Protein 8SPA (pdb70)

B-factor: mean 152.58, std 12.08, range [119.28, 176.02]

InterPro domains:
  IPR000504 RNA recognition motif domain [PF16367] (440-529)
  IPR000504 RNA recognition motif domain [PS50102] (441-528)
  IPR000504 RNA recognition motif domain [PS50102] (549-627)
  IPR000504 RNA recognition motif domain [SM00360] (442-514)
  IPR000504 RNA recognition motif domain [SM00360] (550-623)
  IPR012677 Nucleotide-binding alpha-beta plait domain superfamily [G3DSA:3.30.70.330] (441-529)
  IPR012677 Nucleotide-binding alpha-beta plait domain superfamily [G3DSA:3.30.70.330] (533-626)
  IPR032296 Cytoplasmic polyadenylation element-binding protein, ZZ domain [PF16366] (622-684)
  IPR034819 Cytoplasmic polyadenylation element-binding protein [PTHR12566] (63-698)
  IPR035979 RNA-binding domain superfamily [SSF54928] (439-610)
  IPR038446 CEBP, ZZ domain superfamily [G3DSA:4.10.640.40] (627-691)

Secondary structure (DSSP, 8-state):
---B---B--SS-----S-B---S---B-SEEEEEE---SB------B-/---B---B--SS-----S-B---S---B-SEEEEEE---SB------B-/---B---B--SS-----S-B---S---B-SEEEEEE---SB------B-/---B---B--SS-----S-B---S---B-SEEEEEE---SB------B-/---B---B--SS-----S-B---S---B-SEEEEEE---SB------B-

Foldseek 3Di:
DDDDDDDDDDDDDDCPDDDDDDDDDDDDDDDDDDDDDDDDDDDDDDDDD/DDDDDDDDDDDDDDCPDDDDDDDDDDDDDDDDDDDDDDDDDDDDDDDDD/DDDDDDDDDDDDDDCPDDDDDDDDDDDDDDDDDDDDDDDDDDDDDDDDD/DDDDDDDDDDDDDDCPDDDDDDDDDDDDDDDDDDDDDDDDDDDDDDDDD/DDDDDDDDDDDDDDCPDDDDDDDDDDDDDDDDDDDDDDDDDDDDDDDDD

GO terms:
  GO:0043005 neuron projection (C, IDA)
  GO:0008135 translation factor activity, RNA binding (F, IDA)
  GO:0005634 nucleus (C, IDA)
  GO:0005737 cytoplasm (C, IDA)
  GO:0003723 RNA binding (F, IDA)
  GO:0003730 mRNA 3'-UTR binding (F, IDA)
  GO:0030014 CCR4-NOT complex (C, IDA)
  GO:0017148 negative regulation of translation (P, IDA)
  GO:1900153 positive regulation of nuclear-transcribed mRNA catabolic process, deadenylation-dependent decay (P, IDA)
  GO:0060213 positive regulation of nuclear-transcribed mRNA poly(A) tail shortening (P, IDA)
  GO:0061158 3'-UTR-mediated mRNA destabilization (P, IDA)
  GO:0071230 cellular response to amino acid stimulus (P, IDA)
  GO:0000122 negative regulation of transcription by RNA polymerase II (P, IDA)
  GO:0005515 protein binding (F, IPI)
  GO:0003723 RNA binding (F, HDA)

Sequence (245 aa):
LSPSFGSTWSTGTTNAVEDSFFQGITPVNGTMLFQNFPHHVNPVFGGTFLSPSFGSTWSTGTTNAVEDSFFQGITPVNGTMLFQNFPHHVNPVFGGTFLSPSFGSTWSTGTTNAVEDSFFQGITPVNGTMLFQNFPHHVNPVFGGTFLSPSFGSTWSTGTTNAVEDSFFQGITPVNGTMLFQNFPHHVNPVFGGTFLSPSFGSTWSTGTTNAVEDSFFQGITPVNGTMLFQNFPHHVNPVFGGTF

Organism: Homo sapiens (NCBI:txid9606)

Structure (mmCIF, N/CA/C/O backbone):
data_8SPA
#
_entry.id   8SPA
#
_cell.length_a   1.00
_cell.length_b   1.00
_cell.length_c   1.00
_cell.angle_alpha   90.00
_cell.angle_beta   90.00
_cell.angle_gamma   90.00
#
_symmetry.space_group_name_H-M   'P 1'
#
loop_
_atom_site.group_PDB
_atom_site.id
_atom_site.type_symbol
_atom_site.label_atom_id
_atom_site.label_alt_id
_atom_site.label_comp_id
_atom_site.label_asym_id
_atom_site.label_entity_id
_atom_site.label_seq_id
_atom_site.pdbx_PDB_ins_code
_atom_site.Cartn_x
_atom_site.Cartn_y
_atom_site.Cartn_z
_atom_site.occupancy
_atom_site.B_iso_or_equiv
_atom_site.auth_seq_id
_atom_site.auth_comp_id
_atom_site.auth_asym_id
_atom_site.auth_atom_id
_atom_site.pdbx_PDB_model_num
ATOM 1 N N . LEU A 1 1 ? -23.303 10.980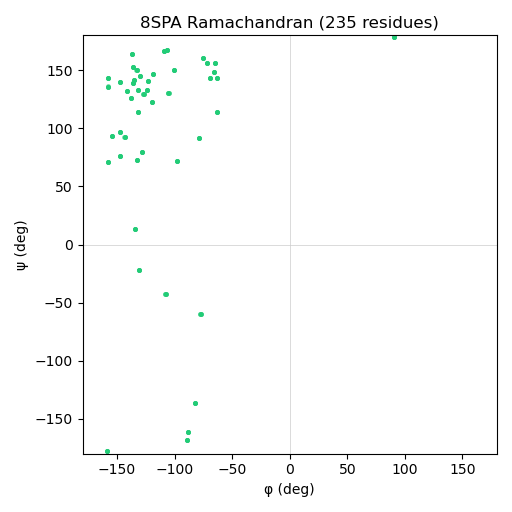 0.597 1.00 156.46 2 LEU A N 1
ATOM 2 C CA . LEU A 1 1 ? -22.218 10.036 0.352 1.00 156.46 2 LEU A CA 1
ATOM 3 C C . LEU A 1 1 ? -22.078 9.033 1.494 1.00 156.46 2 LEU A C 1
ATOM 4 O O . LEU A 1 1 ? -21.942 9.407 2.657 1.00 156.46 2 LEU A O 1
ATOM 9 N N . SER A 1 2 ? -22.132 7.749 1.152 1.00 156.28 3 SER A N 1
ATOM 10 C CA . SER A 1 2 ? -22.088 6.675 2.144 1.00 156.28 3 SER A CA 1
ATOM 11 C C . SER A 1 2 ? -21.393 5.467 1.543 1.00 156.28 3 SER A C 1
ATOM 12 O O . SER A 1 2 ? -22.034 4.483 1.156 1.00 156.28 3 SER A O 1
ATOM 15 N N . PRO A 1 3 ? -20.069 5.507 1.442 1.00 152.97 4 PRO A N 1
ATOM 16 C CA . PRO A 1 3 ? -19.337 4.352 0.919 1.00 152.97 4 PRO A CA 1
ATOM 17 C C . PRO A 1 3 ? -19.458 3.154 1.843 1.00 152.97 4 PRO A C 1
ATOM 18 O O . PRO A 1 3 ? -19.562 3.287 3.064 1.00 152.97 4 PRO A O 1
ATOM 22 N N . SER A 1 4 ? -19.442 1.970 1.242 1.00 152.00 5 SER A N 1
ATOM 23 C CA . SER A 1 4 ? -19.488 0.714 1.976 1.00 152.00 5 SER A CA 1
ATOM 24 C C . SER A 1 4 ? -18.228 -0.073 1.661 1.00 152.00 5 SER A C 1
ATOM 25 O O . SER A 1 4 ? -17.948 -0.357 0.492 1.00 152.00 5 SER A O 1
ATOM 28 N N . PHE A 1 5 ? -17.474 -0.425 2.693 1.00 152.48 6 PHE A N 1
ATOM 29 C CA . PHE A 1 5 ? -16.231 -1.162 2.534 1.00 152.48 6 PHE A CA 1
ATOM 30 C C . PHE A 1 5 ? -16.428 -2.600 2.993 1.00 152.48 6 PHE A C 1
ATOM 31 O O . PHE A 1 5 ? -17.420 -2.945 3.638 1.00 152.48 6 PHE A O 1
ATOM 39 N N . GLY A 1 6 ? -15.455 -3.446 2.659 1.00 154.49 7 GLY A N 1
ATOM 40 C CA . GLY A 1 6 ? -15.470 -4.837 3.044 1.00 154.49 7 GLY A CA 1
ATOM 41 C C . GLY A 1 6 ? -14.424 -5.132 4.103 1.00 154.49 7 GLY A C 1
ATOM 42 O O . GLY A 1 6 ? -13.524 -4.333 4.369 1.00 154.49 7 GLY A O 1
ATOM 43 N N . SER A 1 7 ? -14.564 -6.307 4.705 1.00 156.39 8 SER A N 1
ATOM 44 C CA . SER A 1 7 ? -13.641 -6.724 5.744 1.00 156.39 8 SER A CA 1
ATOM 45 C C . SER A 1 7 ? -12.282 -7.071 5.141 1.00 156.39 8 SER A C 1
ATOM 46 O O . SER A 1 7 ? -12.159 -7.405 3.962 1.00 156.39 8 SER A O 1
ATOM 49 N N . THR A 1 8 ? -11.250 -6.981 5.972 1.00 156.58 9 THR A N 1
ATOM 50 C CA . THR A 1 8 ? -9.896 -7.350 5.591 1.00 156.58 9 THR A CA 1
ATOM 51 C C . THR A 1 8 ? -9.551 -8.679 6.242 1.00 156.58 9 THR A C 1
ATOM 52 O O . THR A 1 8 ? -9.745 -8.858 7.447 1.00 156.58 9 THR A O 1
ATOM 56 N N . TRP A 1 9 ? -9.040 -9.607 5.445 1.00 153.83 10 TRP A N 1
ATOM 57 C CA . TRP A 1 9 ? -8.935 -10.994 5.862 1.00 153.83 10 TRP A CA 1
ATOM 58 C C . TRP A 1 9 ? -7.554 -11.538 5.542 1.00 153.83 10 TRP A C 1
ATOM 59 O O . TRP A 1 9 ? -6.914 -11.103 4.582 1.00 153.83 10 TRP A O 1
ATOM 70 N N . SER A 1 10 ? -7.099 -12.495 6.348 1.00 145.86 11 SER A N 1
ATOM 71 C CA . SER A 1 10 ? -5.820 -13.159 6.128 1.00 145.86 11 SER A CA 1
ATOM 72 C C . SER A 1 10 ? -5.836 -14.502 6.836 1.00 145.86 11 SER A C 1
ATOM 73 O O . SER A 1 10 ? -6.285 -14.593 7.981 1.00 145.86 11 SER A O 1
ATOM 76 N N . THR A 1 11 ? -5.349 -15.538 6.159 1.00 143.91 12 THR A N 1
ATOM 77 C CA . THR A 1 11 ? -5.248 -16.868 6.745 1.00 143.91 12 THR A CA 1
ATOM 78 C C . THR A 1 11 ? -3.809 -17.260 7.053 1.00 143.91 12 THR A C 1
ATOM 79 O O . THR A 1 11 ? -3.533 -17.827 8.112 1.00 143.91 12 THR A O 1
ATOM 83 N N . GLY A 1 12 ? -2.885 -16.970 6.146 1.00 137.76 13 GLY A N 1
ATOM 84 C CA . GLY A 1 12 ? -1.488 -17.268 6.361 1.00 137.76 13 GLY A CA 1
ATOM 85 C C . GLY A 1 12 ? -0.764 -16.130 7.052 1.00 137.76 13 GLY A C 1
ATOM 86 O O . GLY A 1 12 ? -1.359 -15.183 7.564 1.00 137.76 13 GLY A O 1
ATOM 87 N N . THR A 1 13 ? 0.561 -16.234 7.051 1.00 134.52 14 THR A N 1
ATOM 88 C CA . THR A 1 13 ? 1.392 -15.226 7.691 1.00 134.52 14 THR A CA 1
ATOM 89 C C . THR A 1 13 ? 1.253 -13.883 6.990 1.00 134.52 14 THR A C 1
ATOM 90 O O . THR A 1 13 ? 0.874 -13.809 5.820 1.00 134.52 14 THR A O 1
ATOM 94 N N . THR A 1 14 ? 1.541 -12.814 7.725 1.00 126.03 15 THR A N 1
ATOM 95 C CA . THR A 1 14 ? 1.443 -11.450 7.218 1.00 126.03 15 THR A CA 1
ATOM 96 C C . THR A 1 14 ? 2.527 -10.626 7.892 1.00 126.03 15 THR A C 1
ATOM 97 O O . THR A 1 14 ? 2.340 -10.152 9.015 1.00 126.03 15 THR A O 1
ATOM 101 N N . ASN A 1 15 ? 3.651 -10.453 7.218 1.00 129.71 16 ASN A N 1
ATOM 102 C CA . ASN A 1 15 ? 4.828 -9.830 7.811 1.00 129.71 16 ASN A CA 1
ATOM 103 C C . ASN A 1 15 ? 4.869 -8.363 7.403 1.00 129.71 16 ASN A C 1
ATOM 104 O O . ASN A 1 15 ? 5.721 -7.957 6.612 1.00 129.71 16 ASN A O 1
ATOM 109 N N . ALA A 1 16 ? 3.968 -7.563 7.958 1.00 130.02 17 ALA A N 1
ATOM 110 C CA . ALA A 1 16 ? 3.909 -6.135 7.658 1.00 130.02 17 ALA A CA 1
ATOM 111 C C . ALA A 1 16 ? 5.009 -5.459 8.463 1.00 130.02 17 ALA A C 1
ATOM 112 O O . ALA A 1 16 ? 4.798 -5.059 9.609 1.00 130.02 17 ALA A O 1
ATOM 114 N N . VAL A 1 17 ? 6.185 -5.321 7.855 1.00 134.62 18 VAL A N 1
ATOM 115 C CA . VAL A 1 17 ? 7.374 -4.958 8.618 1.00 134.62 18 VAL A CA 1
ATOM 116 C C . VAL A 1 17 ? 7.382 -3.472 8.945 1.00 134.62 18 VAL A C 1
ATOM 117 O O . VAL A 1 17 ? 7.408 -3.080 10.116 1.00 134.62 18 VAL A O 1
ATOM 121 N N . GLU A 1 18 ? 7.373 -2.619 7.922 1.00 136.91 19 GLU A N 1
ATOM 122 C CA . GLU A 1 18 ? 7.716 -1.215 8.139 1.00 136.91 19 GLU A CA 1
ATOM 123 C C . GLU A 1 18 ? 6.844 -0.345 7.241 1.00 136.91 19 GLU A C 1
ATOM 124 O O . GLU A 1 18 ? 7.227 -0.048 6.109 1.00 136.91 19 GLU A O 1
ATOM 130 N N . ASP A 1 19 ? 5.709 0.105 7.763 1.00 137.57 20 ASP A N 1
ATOM 131 C CA . ASP A 1 19 ? 4.715 0.749 6.917 1.00 137.57 20 ASP A CA 1
ATOM 132 C C . ASP A 1 19 ? 3.801 1.623 7.767 1.00 137.57 20 ASP A C 1
ATOM 133 O O . ASP A 1 19 ? 3.986 1.757 8.978 1.00 137.57 20 ASP A O 1
ATOM 138 N N . SER A 1 20 ? 2.816 2.233 7.112 1.00 134.82 21 SER A N 1
ATOM 139 C CA . SER A 1 20 ? 1.899 3.170 7.749 1.00 134.82 21 SER A CA 1
ATOM 140 C C . SER A 1 20 ? 0.499 2.969 7.195 1.00 134.82 21 SER A C 1
ATOM 141 O O . SER A 1 20 ? 0.318 2.898 5.977 1.00 134.82 21 SER A O 1
ATOM 144 N N . PHE A 1 21 ? -0.489 2.888 8.083 1.00 133.23 22 PHE A N 1
ATOM 145 C CA . PHE A 1 21 ? -1.871 2.623 7.706 1.00 133.23 22 PHE A CA 1
ATOM 146 C C . PHE A 1 21 ? -2.749 3.791 8.127 1.00 133.23 22 PHE A C 1
ATOM 147 O O . PHE A 1 21 ? -2.487 4.432 9.148 1.00 133.23 22 PHE A O 1
ATOM 155 N N . PHE A 1 22 ? -3.785 4.063 7.339 1.00 136.50 23 PHE A N 1
ATOM 156 C CA . PHE A 1 22 ? -4.797 5.058 7.667 1.00 136.50 23 PHE A CA 1
ATOM 157 C C . PHE A 1 22 ? -6.159 4.474 7.342 1.00 136.50 23 PHE A C 1
ATOM 158 O O . PHE A 1 22 ? -6.272 3.611 6.469 1.00 136.50 23 PHE A O 1
ATOM 166 N N . GLN A 1 23 ? -7.188 4.933 8.045 1.00 145.57 24 GLN A N 1
ATOM 167 C CA . GLN A 1 23 ? -8.545 4.482 7.786 1.00 145.57 24 GLN A CA 1
ATOM 168 C C . GLN A 1 23 ? -9.524 5.522 8.303 1.00 145.57 24 GLN A C 1
ATOM 169 O O . GLN A 1 23 ? -9.287 6.142 9.341 1.00 145.57 24 GLN A O 1
ATOM 175 N N . GLY A 1 24 ? -10.618 5.712 7.579 1.00 149.76 25 GLY A N 1
ATOM 176 C CA . GLY A 1 24 ? -11.634 6.669 7.971 1.00 149.76 25 GLY A CA 1
ATOM 177 C C . GLY A 1 24 ? -11.386 8.041 7.381 1.00 149.76 25 GLY A C 1
ATOM 178 O O . GLY A 1 24 ? -10.405 8.293 6.675 1.00 149.76 25 GLY A O 1
ATOM 179 N N . ILE A 1 25 ? -12.308 8.947 7.696 1.00 154.20 26 ILE A N 1
ATOM 180 C CA . ILE A 1 25 ? -12.260 10.303 7.160 1.00 154.20 26 ILE A CA 1
ATOM 181 C C . ILE A 1 25 ? -10.994 10.987 7.653 1.00 154.20 26 ILE A C 1
ATOM 182 O O . ILE A 1 25 ? -10.832 11.235 8.852 1.00 154.20 26 ILE A O 1
ATOM 187 N N . THR A 1 26 ? -10.090 11.297 6.729 1.00 157.50 27 THR A N 1
ATOM 188 C CA . THR A 1 26 ? -8.793 11.888 7.053 1.00 157.50 27 THR A CA 1
ATOM 189 C C . THR A 1 26 ? -8.521 13.074 6.137 1.00 157.50 27 THR A C 1
ATOM 190 O O . THR A 1 26 ? -7.685 12.989 5.229 1.00 157.50 27 THR A O 1
ATOM 194 N N . PRO A 1 27 ? -9.217 14.192 6.334 1.00 164.30 28 PRO A N 1
ATOM 195 C CA . PRO A 1 27 ? -8.900 15.389 5.545 1.00 164.30 28 PRO A CA 1
ATOM 196 C C . PRO A 1 27 ? -7.489 15.863 5.846 1.00 164.30 28 PRO A C 1
ATOM 197 O O . PRO A 1 27 ? -7.022 15.800 6.984 1.00 164.30 28 PRO A O 1
ATOM 201 N N . VAL A 1 28 ? -6.810 16.344 4.812 1.00 169.91 29 VAL A N 1
ATOM 202 C CA . VAL A 1 28 ? -5.446 16.839 4.934 1.00 169.91 29 VAL A CA 1
ATOM 203 C C . VAL A 1 28 ? -5.341 18.196 4.258 1.00 169.91 29 VAL A C 1
ATOM 204 O O . VAL A 1 28 ? -5.840 18.386 3.144 1.00 169.91 29 VAL A O 1
ATOM 208 N N . ASN A 1 29 ? -4.720 19.145 4.951 1.00 173.74 30 ASN A N 1
ATOM 209 C CA . ASN A 1 29 ? -4.489 20.479 4.420 1.00 173.74 30 ASN A CA 1
ATOM 210 C C . ASN A 1 29 ? -3.057 20.954 4.577 1.00 173.74 30 ASN A C 1
ATOM 211 O O . ASN A 1 29 ? -2.644 21.850 3.833 1.00 173.74 30 ASN A O 1
ATOM 216 N N . GLY A 1 30 ? -2.291 20.394 5.503 1.00 171.22 31 GLY A N 1
ATOM 217 C CA . GLY A 1 30 ? -0.893 20.723 5.662 1.00 171.22 31 GLY A CA 1
ATOM 218 C C . GLY A 1 30 ? -0.028 19.966 4.681 1.00 171.22 31 GLY A C 1
ATOM 219 O O . GLY A 1 30 ? -0.345 19.837 3.497 1.00 171.22 31 GLY A O 1
ATOM 220 N N . THR A 1 31 ? 1.087 19.454 5.188 1.00 169.51 32 THR A N 1
ATOM 221 C CA . THR A 1 31 ? 2.035 18.708 4.377 1.00 169.51 32 THR A CA 1
ATOM 222 C C . THR A 1 31 ? 2.256 17.320 4.961 1.00 169.51 32 THR A C 1
ATOM 223 O O . THR A 1 31 ? 2.323 17.150 6.181 1.00 169.51 32 THR A O 1
ATOM 227 N N . MET A 1 32 ? 2.363 16.331 4.081 1.00 166.64 33 MET A N 1
ATOM 228 C CA . MET A 1 32 ? 2.735 14.974 4.449 1.00 166.64 33 MET A CA 1
ATOM 229 C C . MET A 1 32 ? 3.905 14.549 3.578 1.00 166.64 33 MET A C 1
ATOM 230 O O . MET A 1 32 ? 3.849 14.685 2.352 1.00 166.64 33 MET A O 1
ATOM 235 N N . LEU A 1 33 ? 4.957 14.035 4.204 1.00 160.59 34 LEU A N 1
ATOM 236 C CA . LEU A 1 33 ? 6.173 13.664 3.498 1.00 160.59 34 LEU A CA 1
ATOM 237 C C . LEU A 1 33 ? 6.489 12.204 3.780 1.00 160.59 34 LEU A C 1
ATOM 238 O O . LEU A 1 33 ? 6.456 11.769 4.935 1.00 160.59 34 LEU A O 1
ATOM 243 N N . PHE A 1 34 ? 6.797 11.455 2.725 1.00 159.25 35 PHE A N 1
ATOM 244 C CA . PHE A 1 34 ? 7.182 10.052 2.827 1.00 159.25 35 PHE A CA 1
ATOM 245 C C . PHE A 1 34 ? 8.438 9.868 1.994 1.00 159.25 35 PHE A C 1
ATOM 246 O O . PHE A 1 34 ? 8.393 10.004 0.769 1.00 159.25 35 PHE A O 1
ATOM 254 N N . GLN A 1 35 ? 9.555 9.559 2.642 1.00 151.74 36 GLN A N 1
ATOM 255 C CA . GLN A 1 35 ? 10.806 9.338 1.931 1.00 151.74 36 GLN A CA 1
ATOM 256 C C . GLN A 1 35 ? 11.495 8.110 2.500 1.00 151.74 36 GLN A C 1
ATOM 257 O O . GLN A 1 35 ? 11.495 7.900 3.715 1.00 151.74 36 GLN A O 1
ATOM 263 N N . ASN A 1 36 ? 12.063 7.294 1.617 1.00 149.34 37 ASN A N 1
ATOM 264 C CA . ASN A 1 36 ? 12.599 5.991 1.973 1.00 149.34 37 ASN A CA 1
ATOM 265 C C . ASN A 1 36 ? 13.920 5.785 1.254 1.00 149.34 37 ASN A C 1
ATOM 266 O O . ASN A 1 36 ? 13.982 5.905 0.027 1.00 149.34 37 ASN A O 1
ATOM 271 N N . PHE A 1 37 ? 14.972 5.473 2.005 1.00 148.90 38 PHE A N 1
ATOM 272 C CA . PHE A 1 37 ? 16.307 5.291 1.437 1.00 148.90 38 PHE A CA 1
ATOM 273 C C . PHE A 1 37 ? 17.198 4.433 2.331 1.00 148.90 38 PHE A C 1
ATOM 274 O O . PHE A 1 37 ? 18.158 4.921 2.934 1.00 148.90 38 PHE A O 1
ATOM 282 N N . PRO A 1 38 ? 16.921 3.134 2.417 1.00 150.91 39 PRO A N 1
ATOM 283 C CA . PRO A 1 38 ? 17.922 2.211 2.964 1.00 150.91 39 PRO A CA 1
ATOM 284 C C . PRO A 1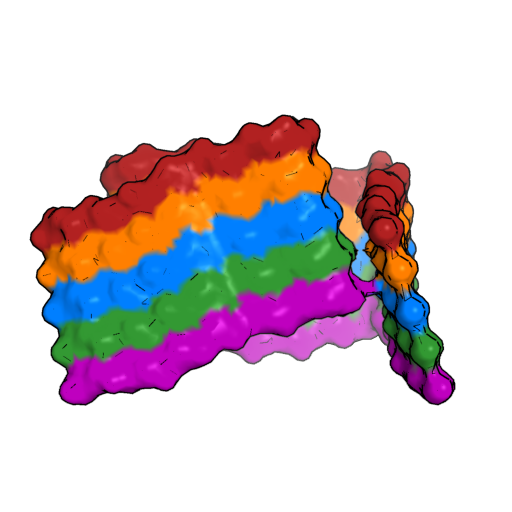 38 ? 19.085 2.099 1.993 1.00 150.91 39 PRO A C 1
ATOM 285 O O . PRO A 1 38 ? 18.892 2.110 0.778 1.00 150.91 39 PRO A O 1
ATOM 289 N N . HIS A 1 39 ? 20.303 1.993 2.520 1.00 161.48 40 HIS A N 1
ATOM 290 C CA . HIS A 1 39 ? 21.458 2.034 1.637 1.00 161.48 40 HIS A CA 1
ATOM 291 C C . HIS A 1 39 ? 22.525 0.979 1.893 1.00 161.48 40 HIS A C 1
ATOM 292 O O . HIS A 1 39 ? 23.637 1.129 1.380 1.00 161.48 40 HIS A O 1
ATOM 299 N N . HIS A 1 40 ? 22.250 -0.055 2.685 1.00 161.61 41 HIS A N 1
ATOM 300 C CA . HIS A 1 40 ? 23.066 -1.272 2.623 1.00 161.61 41 HIS A CA 1
ATOM 301 C C . HIS A 1 40 ? 22.174 -2.422 3.097 1.00 161.61 41 HIS A C 1
ATOM 302 O O . HIS A 1 40 ? 22.099 -2.699 4.293 1.00 161.61 41 HIS A O 1
ATOM 309 N N . VAL A 1 41 ? 21.528 -3.091 2.147 1.00 159.75 42 VAL A N 1
ATOM 310 C CA . VAL A 1 41 ? 20.528 -4.107 2.453 1.00 159.75 42 VAL A CA 1
ATOM 311 C C . VAL A 1 41 ? 20.581 -5.174 1.369 1.00 159.75 42 VAL A C 1
ATOM 312 O O . VAL A 1 41 ? 20.722 -4.859 0.183 1.00 159.75 42 VAL A O 1
ATOM 316 N N . ASN A 1 42 ? 20.459 -6.438 1.772 1.00 159.59 43 ASN A N 1
ATOM 317 C CA . ASN A 1 42 ? 20.457 -7.573 0.849 1.00 159.59 43 ASN A CA 1
ATOM 318 C C . ASN A 1 42 ? 19.242 -8.450 1.129 1.00 159.59 43 ASN A C 1
ATOM 319 O O . ASN A 1 42 ? 19.346 -9.486 1.796 1.00 159.59 43 ASN A O 1
ATOM 324 N N . PRO A 1 43 ? 18.071 -8.061 0.634 1.00 154.78 44 PRO A N 1
ATOM 325 C CA . PRO A 1 43 ? 16.858 -8.830 0.923 1.00 154.78 44 PRO A CA 1
ATOM 326 C C . PRO A 1 43 ? 16.803 -10.116 0.119 1.00 154.78 44 PRO A C 1
ATOM 327 O O . PRO A 1 43 ? 17.476 -10.266 -0.903 1.00 154.78 44 PRO A O 1
ATOM 331 N N . VAL A 1 44 ? 15.979 -11.051 0.590 1.00 150.45 45 VAL A N 1
ATOM 332 C CA . VAL A 1 44 ? 15.589 -12.218 -0.192 1.00 150.45 45 VAL A CA 1
ATOM 333 C C . VAL A 1 44 ? 14.087 -12.419 -0.043 1.00 150.45 45 VAL A C 1
ATOM 334 O O . VAL A 1 44 ? 13.523 -12.189 1.032 1.00 150.45 45 VAL A O 1
ATOM 338 N N . PHE A 1 45 ? 13.434 -12.815 -1.132 1.00 146.50 46 PHE A N 1
ATOM 339 C CA . PHE A 1 45 ? 11.998 -13.053 -1.153 1.00 146.50 46 PHE A CA 1
ATOM 340 C C . PHE A 1 45 ? 11.733 -14.414 -1.776 1.00 146.50 46 PHE A C 1
ATOM 341 O O . PHE A 1 45 ? 12.441 -14.824 -2.701 1.00 146.50 46 PHE A O 1
ATOM 349 N N . GLY A 1 46 ? 10.709 -15.103 -1.284 1.00 150.82 47 GLY A N 1
ATOM 350 C CA . GLY A 1 46 ? 10.445 -16.463 -1.707 1.00 150.82 47 GLY A CA 1
ATOM 351 C C . GLY A 1 46 ? 9.329 -16.579 -2.731 1.00 150.82 47 GLY A C 1
ATOM 352 O O . GLY A 1 46 ? 8.400 -15.781 -2.760 1.00 150.82 47 GLY A O 1
ATOM 353 N N . GLY A 1 47 ? 9.441 -17.597 -3.574 1.00 156.13 48 GLY A N 1
ATOM 354 C CA . GLY A 1 47 ? 8.428 -17.926 -4.558 1.00 156.13 48 GLY A CA 1
ATOM 355 C C . GLY A 1 47 ? 7.378 -18.864 -4.006 1.00 156.13 48 GLY A C 1
ATOM 356 O O . GLY A 1 47 ? 7.214 -19.005 -2.791 1.00 156.13 48 GLY A O 1
ATOM 357 N N . THR A 1 48 ? 6.644 -19.510 -4.909 1.00 161.31 49 THR A N 1
ATOM 358 C CA . THR A 1 48 ? 5.592 -20.438 -4.512 1.00 161.31 49 THR A CA 1
ATOM 359 C C . THR A 1 48 ? 5.667 -21.681 -5.384 1.00 161.31 49 THR A C 1
ATOM 360 O O . THR A 1 48 ? 6.301 -21.687 -6.441 1.00 161.31 49 THR A O 1
ATOM 364 N N . PHE A 1 49 ? 5.003 -22.739 -4.925 1.00 162.11 50 PHE A N 1
ATOM 365 C CA . PHE A 1 49 ? 4.849 -23.957 -5.712 1.00 162.11 50 PHE A CA 1
ATOM 366 C C . PHE A 1 49 ? 3.391 -24.185 -6.089 1.00 162.11 50 PHE A C 1
ATOM 367 O O . PHE A 1 49 ? 2.838 -25.256 -5.843 1.00 162.11 50 PHE A O 1
ATOM 375 N N . LEU B 1 1 ? -22.612 12.128 5.402 1.00 157.15 2 LEU B N 1
ATOM 376 C CA . LEU B 1 1 ? -21.577 11.127 5.165 1.00 157.15 2 LEU B CA 1
ATOM 377 C C . LEU B 1 1 ? -21.492 10.125 6.313 1.00 157.15 2 LEU B C 1
ATOM 378 O O . LEU B 1 1 ? -21.339 10.498 7.474 1.00 157.15 2 LEU B O 1
ATOM 383 N N . SER B 1 2 ? -21.612 8.844 5.978 1.00 154.36 3 SER B N 1
ATOM 384 C CA . SER B 1 2 ? -21.626 7.774 6.976 1.00 154.36 3 SER B CA 1
ATOM 385 C C . SER B 1 2 ? -20.993 6.529 6.383 1.00 154.36 3 SER B C 1
ATOM 386 O O . SER B 1 2 ? -21.684 5.577 6.000 1.00 154.36 3 SER B O 1
ATOM 389 N N . PRO B 1 3 ? -19.668 6.500 6.285 1.00 151.40 4 PRO B N 1
ATOM 390 C CA . PRO B 1 3 ? -18.997 5.305 5.770 1.00 151.40 4 PRO B CA 1
ATOM 391 C C . PRO B 1 3 ? -19.182 4.121 6.700 1.00 151.40 4 PRO B C 1
ATOM 392 O O . PRO B 1 3 ? -19.281 4.266 7.920 1.00 151.40 4 PRO B O 1
ATOM 396 N N . SER B 1 4 ? -19.226 2.934 6.106 1.00 153.56 5 SER B N 1
ATOM 397 C CA . SER B 1 4 ? -19.339 1.686 6.847 1.00 153.56 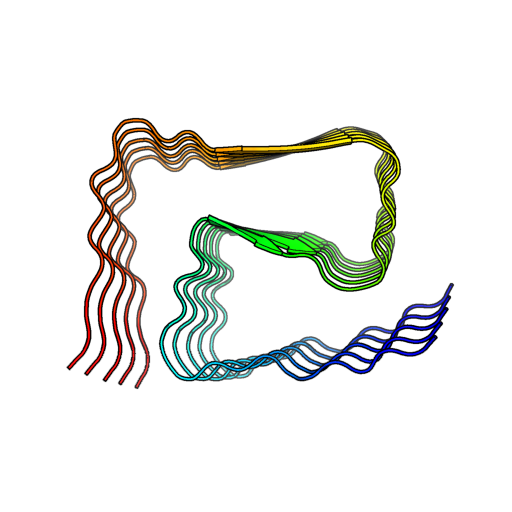5 SER B CA 1
ATOM 398 C C . SER B 1 4 ? -18.121 0.832 6.539 1.00 153.56 5 SER B C 1
ATOM 399 O O . SER B 1 4 ? -17.854 0.528 5.373 1.00 153.56 5 SER B O 1
ATOM 402 N N . PHE B 1 5 ? -17.388 0.448 7.575 1.00 154.10 6 PHE B N 1
ATOM 403 C CA . PHE B 1 5 ? -16.185 -0.354 7.423 1.00 154.10 6 PHE B CA 1
ATOM 404 C C . PHE B 1 5 ? -16.456 -1.777 7.890 1.00 154.10 6 PHE B C 1
ATOM 405 O O . PHE B 1 5 ? -17.467 -2.066 8.534 1.00 154.10 6 PHE B O 1
ATOM 413 N N . GLY B 1 6 ? -15.528 -2.675 7.562 1.00 155.47 7 GLY B N 1
ATOM 414 C CA . GLY B 1 6 ? -15.617 -4.060 7.955 1.00 155.47 7 GLY B CA 1
ATOM 415 C C . GLY B 1 6 ? -14.589 -4.403 9.018 1.00 155.47 7 GLY B C 1
ATOM 416 O O . GLY B 1 6 ? -13.650 -3.650 9.281 1.00 155.47 7 GLY B O 1
ATOM 417 N N . SER B 1 7 ? -14.791 -5.565 9.627 1.00 155.57 8 SER B N 1
ATOM 418 C CA . SER B 1 7 ? -13.893 -6.024 10.669 1.00 155.57 8 SER B CA 1
ATOM 419 C C . SER B 1 7 ? -12.553 -6.445 10.072 1.00 155.57 8 SER B C 1
ATOM 420 O O . SER B 1 7 ? -12.445 -6.792 8.895 1.00 155.57 8 SER B O 1
ATOM 423 N N . THR B 1 8 ? -11.519 -6.403 10.904 1.00 154.38 9 THR B N 1
ATOM 424 C CA . THR B 1 8 ? -10.185 -6.845 10.528 1.00 154.38 9 THR B CA 1
ATOM 425 C C . THR B 1 8 ? -9.911 -8.186 11.187 1.00 154.38 9 THR B C 1
ATOM 426 O O . THR B 1 8 ? -10.116 -8.348 12.393 1.00 154.38 9 THR B O 1
ATOM 430 N N . TRP B 1 9 ? -9.448 -9.144 10.396 1.00 149.73 10 TRP B N 1
ATOM 431 C CA . TRP B 1 9 ? -9.416 -10.532 10.821 1.00 149.73 10 TRP B CA 1
ATOM 432 C C . TRP B 1 9 ? -8.064 -11.150 10.507 1.00 149.73 10 TRP B C 1
ATOM 433 O O . TRP B 1 9 ? -7.401 -10.754 9.546 1.00 149.73 10 TRP B O 1
ATOM 444 N N . SER B 1 10 ? -7.661 -12.123 11.320 1.00 140.66 11 SER B N 1
ATOM 445 C CA . SER B 1 10 ? -6.418 -12.855 11.106 1.00 140.66 11 SER B CA 1
ATOM 446 C C . SER B 1 10 ? -6.505 -14.191 11.822 1.00 140.66 11 SER B C 1
ATOM 447 O O . SER B 1 10 ? -6.960 -14.252 12.966 1.00 140.66 11 SER B O 1
ATOM 450 N N . THR B 1 11 ? -6.072 -15.255 11.152 1.00 137.44 12 THR B N 1
ATOM 451 C CA . THR B 1 11 ? -6.041 -16.584 11.746 1.00 137.44 12 THR B CA 1
ATOM 452 C C . THR B 1 11 ? -4.625 -17.049 12.058 1.00 137.44 12 THR B C 1
ATOM 453 O O . THR B 1 11 ? -4.381 -17.624 13.121 1.00 137.44 12 THR B O 1
ATOM 457 N N . GLY B 1 12 ? -3.684 -16.813 11.152 1.00 129.80 13 GLY B N 1
ATOM 458 C CA . GLY B 1 12 ? -2.305 -17.182 11.371 1.00 129.80 13 GLY B CA 1
ATOM 459 C C . GLY B 1 12 ? -1.524 -16.079 12.057 1.00 129.80 13 GLY B C 1
ATOM 460 O O . GLY B 1 12 ? -2.071 -15.099 12.563 1.00 129.80 13 GLY B O 1
ATOM 461 N N . THR B 1 13 ? -0.207 -16.252 12.060 1.00 126.65 14 THR B N 1
ATOM 462 C CA . THR B 1 13 ? 0.674 -15.285 12.696 1.00 126.65 14 THR B CA 1
ATOM 463 C C . THR B 1 13 ? 0.606 -13.940 11.987 1.00 126.65 14 THR B C 1
ATOM 464 O O . THR B 1 13 ? 0.234 -13.853 10.816 1.00 126.65 14 THR B O 1
ATOM 468 N N . THR B 1 14 ? 0.948 -12.883 12.717 1.00 119.28 15 THR B N 1
ATOM 469 C CA . THR B 1 14 ? 0.922 -11.519 12.202 1.00 119.28 15 THR B CA 1
ATOM 470 C C . THR B 1 14 ? 2.047 -10.748 12.873 1.00 119.28 15 THR B C 1
ATOM 471 O O . THR B 1 14 ? 1.882 -10.259 13.993 1.00 119.28 15 THR B O 1
ATOM 475 N N . ASN B 1 15 ? 3.179 -10.638 12.201 1.00 121.56 16 ASN B N 1
ATOM 476 C CA . ASN B 1 15 ? 4.386 -10.074 12.792 1.00 121.56 16 ASN B CA 1
ATOM 477 C C . ASN B 1 15 ? 4.504 -8.614 12.377 1.00 121.56 16 ASN B C 1
ATOM 478 O O . ASN B 1 15 ? 5.377 -8.257 11.585 1.00 121.56 16 ASN B O 1
ATOM 483 N N . ALA B 1 16 ? 3.645 -7.765 12.925 1.00 123.16 17 ALA B N 1
ATOM 484 C CA . ALA B 1 16 ? 3.661 -6.337 12.617 1.00 123.16 17 ALA B CA 1
ATOM 485 C C . ALA B 1 16 ? 4.793 -5.714 13.421 1.00 123.16 17 ALA B C 1
ATOM 486 O O . ALA B 1 16 ? 4.601 -5.297 14.564 1.00 123.16 17 ALA B O 1
ATOM 488 N N . VAL B 1 17 ? 5.975 -5.641 12.814 1.00 129.90 18 VAL B N 1
ATOM 489 C CA . VAL B 1 17 ? 7.180 -5.336 13.578 1.00 129.90 18 VAL B CA 1
ATOM 490 C C . VAL B 1 17 ? 7.265 -3.850 13.896 1.00 129.90 18 VAL B C 1
ATOM 491 O O . VAL B 1 17 ? 7.309 -3.454 15.065 1.00 129.90 18 VAL B O 1
ATOM 495 N N . GLU B 1 18 ? 7.302 -3.005 12.869 1.00 136.68 19 GLU B N 1
ATOM 496 C CA . GLU B 1 18 ? 7.718 -1.619 13.078 1.00 136.68 19 GLU B CA 1
ATOM 497 C C . GLU B 1 18 ? 6.893 -0.710 12.174 1.00 136.68 19 GLU B C 1
ATOM 498 O O . GLU B 1 18 ? 7.293 -0.440 11.041 1.00 136.68 19 GLU B O 1
ATOM 504 N N . ASP B 1 19 ? 5.782 -0.199 12.691 1.00 136.87 20 ASP B N 1
ATOM 505 C CA . ASP B 1 19 ? 4.824 0.491 11.839 1.00 136.87 20 ASP B CA 1
ATOM 506 C C . ASP B 1 19 ? 3.956 1.416 12.682 1.00 136.87 20 ASP B C 1
ATOM 507 O O . ASP B 1 19 ? 4.145 1.548 13.892 1.00 136.87 20 ASP B O 1
ATOM 512 N N . SER B 1 20 ? 3.004 2.074 12.022 1.00 133.44 21 SER B N 1
ATOM 513 C CA . SER B 1 20 ? 2.137 3.060 12.651 1.00 133.44 21 SER B CA 1
ATOM 514 C C . SER B 1 20 ? 0.729 2.929 12.096 1.00 133.44 21 SER B C 1
ATOM 515 O O . SER B 1 20 ? 0.546 2.861 10.877 1.00 133.44 21 SER B O 1
ATOM 518 N N . PHE B 1 21 ? -0.263 2.905 12.982 1.00 131.68 22 PHE B N 1
ATOM 519 C CA . PHE B 1 21 ? -1.657 2.710 12.604 1.00 131.68 22 PHE B CA 1
ATOM 520 C C . PHE B 1 21 ? -2.473 3.924 13.016 1.00 131.68 22 PHE B C 1
ATOM 521 O O . PHE B 1 21 ? -2.181 4.557 14.034 1.00 131.68 22 PHE B O 1
ATOM 529 N N . PHE B 1 22 ? -3.492 4.245 12.225 1.00 136.56 23 PHE B N 1
ATOM 530 C CA . PHE B 1 22 ? -4.452 5.293 12.545 1.00 136.56 23 PHE B CA 1
ATOM 531 C C . PHE B 1 22 ? -5.842 4.779 12.220 1.00 136.56 23 PHE B C 1
ATOM 532 O O . PHE B 1 22 ? -5.998 3.917 11.352 1.00 136.56 23 PHE B O 1
ATOM 540 N N . GLN B 1 23 ? -6.847 5.295 12.918 1.00 142.64 24 GLN B N 1
ATOM 541 C CA . GLN B 1 23 ? -8.225 4.914 12.660 1.00 142.64 24 GLN B CA 1
ATOM 542 C C . GLN B 1 23 ? -9.150 6.006 13.168 1.00 142.64 24 GLN B C 1
ATOM 543 O O . GLN B 1 23 ? -8.882 6.618 14.203 1.00 142.64 24 GLN B O 1
ATOM 549 N N . GLY B 1 24 ? -10.231 6.248 12.441 1.00 146.87 25 GLY B N 1
ATOM 550 C CA . GLY B 1 24 ? -11.196 7.258 12.826 1.00 146.87 25 GLY B CA 1
ATOM 551 C C . GLY B 1 24 ? -10.877 8.613 12.228 1.00 146.87 25 GLY B C 1
ATOM 552 O O . GLY B 1 24 ? -9.883 8.809 11.523 1.00 146.87 25 GLY B O 1
ATOM 553 N N . ILE B 1 25 ? -11.751 9.567 12.536 1.00 150.21 26 ILE B N 1
ATOM 554 C CA . ILE B 1 25 ? -11.632 10.915 11.993 1.00 150.21 26 ILE B CA 1
ATOM 555 C C . ILE B 1 25 ? -10.332 11.536 12.484 1.00 150.21 26 ILE B C 1
ATOM 556 O O . ILE B 1 25 ? -10.160 11.782 13.683 1.00 150.21 26 ILE B O 1
ATOM 561 N N . THR B 1 26 ? -9.412 11.793 11.560 1.00 153.87 27 THR B N 1
ATOM 562 C CA . THR B 1 26 ? -8.087 12.318 11.884 1.00 153.87 27 THR B CA 1
ATOM 563 C C . THR B 1 26 ? -7.752 13.483 10.962 1.00 153.87 27 THR B C 1
ATOM 564 O O . THR B 1 26 ? -6.919 13.349 10.056 1.00 153.87 27 THR B O 1
ATOM 568 N N . PRO B 1 27 ? -8.388 14.637 11.151 1.00 162.10 28 PRO B N 1
ATOM 569 C CA . PRO B 1 27 ? -8.009 15.811 10.356 1.00 162.10 28 PRO B CA 1
ATOM 570 C C . PRO B 1 27 ? -6.576 16.212 10.657 1.00 162.10 28 PRO B C 1
ATOM 571 O O . PRO B 1 27 ? -6.115 16.132 11.797 1.00 162.10 28 PRO B O 1
ATOM 575 N N . VAL B 1 28 ? -5.870 16.652 9.622 1.00 171.31 29 VAL B N 1
ATOM 576 C CA . VAL B 1 28 ? -4.483 17.076 9.745 1.00 171.31 29 VAL B CA 1
ATOM 577 C C . VAL B 1 28 ? -4.307 18.422 9.061 1.00 171.31 29 VAL B C 1
ATOM 578 O O . VAL B 1 28 ? -4.793 18.631 7.944 1.00 171.31 29 VAL B O 1
ATOM 582 N N . ASN B 1 29 ? -3.638 19.341 9.749 1.00 176.02 30 ASN B N 1
ATOM 583 C CA . ASN B 1 29 ? -3.337 20.658 9.212 1.00 176.02 30 ASN B CA 1
ATOM 584 C C . ASN B 1 29 ? -1.883 21.059 9.369 1.00 176.02 30 ASN B C 1
ATOM 585 O O . ASN B 1 29 ? -1.422 21.928 8.621 1.00 176.02 30 ASN B O 1
ATOM 590 N N . GLY B 1 30 ? -1.149 20.465 10.300 1.00 171.69 31 GLY B N 1
ATOM 591 C CA . GLY B 1 30 ? 0.264 20.723 10.460 1.00 171.69 31 GLY B CA 1
ATOM 592 C C . GLY B 1 30 ? 1.091 19.915 9.485 1.00 171.69 31 GLY B C 1
ATOM 593 O O . GLY B 1 30 ? 0.769 19.797 8.301 1.00 171.69 31 GLY B O 1
ATOM 594 N N . THR B 1 31 ? 2.177 19.350 9.998 1.00 169.48 32 THR B N 1
ATOM 595 C CA . THR B 1 31 ? 3.086 18.550 9.192 1.00 169.48 32 THR B CA 1
ATOM 596 C C . THR B 1 31 ? 3.234 17.156 9.785 1.00 169.48 32 THR B C 1
ATOM 597 O O . THR B 1 31 ? 3.290 16.990 11.006 1.00 169.48 32 THR B O 1
ATOM 601 N N . MET B 1 32 ? 3.290 16.158 8.911 1.00 167.26 33 MET B N 1
ATOM 602 C CA . MET B 1 32 ? 3.591 14.785 9.287 1.00 167.26 33 MET B CA 1
ATOM 603 C C . MET B 1 32 ? 4.739 14.295 8.421 1.00 167.26 33 MET B C 1
ATOM 604 O O . MET B 1 32 ? 4.692 14.427 7.194 1.00 167.26 33 MET B O 1
ATOM 609 N N . LEU B 1 33 ? 5.762 13.731 9.052 1.00 161.08 34 LEU B N 1
ATOM 610 C CA . LEU B 1 33 ? 6.958 13.294 8.351 1.00 161.08 34 LEU B CA 1
ATOM 611 C C . LEU B 1 33 ? 7.197 11.820 8.642 1.00 161.08 34 LEU B C 1
ATOM 612 O O . LEU B 1 33 ? 7.139 11.394 9.798 1.00 161.08 34 LEU B O 1
ATOM 617 N N . PHE B 1 34 ? 7.467 11.051 7.592 1.00 160.01 35 PHE B N 1
ATOM 618 C CA . PHE B 1 34 ? 7.779 9.630 7.702 1.00 160.01 35 PHE B CA 1
ATOM 619 C C . PHE B 1 34 ? 9.025 9.376 6.873 1.00 160.01 35 PHE B C 1
ATOM 620 O O . PHE B 1 34 ? 8.990 9.507 5.647 1.00 160.01 35 PHE B O 1
ATOM 628 N N . GLN B 1 35 ? 10.124 9.013 7.524 1.00 152.72 36 GLN B N 1
ATOM 629 C CA . GLN B 1 35 ? 11.363 8.723 6.818 1.00 152.72 36 GLN B CA 1
ATOM 630 C C . GLN B 1 35 ? 11.986 7.465 7.395 1.00 152.72 36 GLN B C 1
ATOM 631 O O . GLN B 1 35 ? 11.972 7.262 8.611 1.00 152.72 36 GLN B O 1
ATOM 637 N N . ASN B 1 36 ? 12.512 6.616 6.518 1.00 149.42 37 ASN B N 1
ATOM 638 C CA . ASN B 1 36 ? 12.980 5.288 6.882 1.00 149.42 37 ASN B CA 1
ATOM 639 C C . ASN B 1 36 ? 14.290 5.010 6.167 1.00 149.42 37 ASN B C 1
ATOM 640 O O . ASN B 1 36 ? 14.359 5.119 4.940 1.00 149.42 37 ASN B O 1
ATOM 645 N N . PHE B 1 37 ? 15.322 4.647 6.922 1.00 148.84 38 PHE B N 1
ATOM 646 C CA . PHE B 1 37 ? 16.647 4.393 6.358 1.00 148.84 38 PHE B CA 1
ATOM 647 C C . PHE B 1 37 ? 17.490 3.495 7.259 1.00 148.84 38 PHE B C 1
ATOM 648 O O . PHE B 1 37 ? 18.474 3.937 7.861 1.00 148.84 38 PHE B O 1
ATOM 656 N N . PRO B 1 38 ? 17.146 2.213 7.352 1.00 149.86 39 PRO B N 1
ATOM 657 C CA . PRO B 1 38 ? 18.097 1.242 7.905 1.00 149.86 39 PRO B CA 1
ATOM 658 C C . PRO B 1 38 ? 19.254 1.064 6.938 1.00 149.86 39 PRO B C 1
ATOM 659 O O . PRO B 1 38 ? 19.064 1.079 5.722 1.00 149.86 39 PRO B O 1
ATOM 663 N N . HIS B 1 39 ? 20.464 0.898 7.469 1.00 160.47 40 HIS B N 1
ATOM 664 C CA . HIS B 1 39 ? 21.621 0.875 6.588 1.00 160.47 40 HIS B CA 1
ATOM 665 C C . HIS B 1 39 ? 22.631 -0.233 6.851 1.00 160.47 40 HIS B C 1
ATOM 666 O O . HIS B 1 39 ? 23.751 -0.144 6.340 1.00 160.47 40 HIS B O 1
ATOM 673 N N . HIS B 1 40 ? 22.302 -1.247 7.649 1.00 159.61 41 HIS B N 1
ATOM 674 C CA . HIS B 1 40 ? 23.054 -2.505 7.595 1.00 159.61 41 HIS B CA 1
ATOM 675 C C . HIS B 1 40 ? 22.102 -3.604 8.074 1.00 159.61 41 HIS B C 1
ATOM 676 O O . HIS B 1 40 ? 22.010 -3.871 9.272 1.00 159.61 41 HIS B O 1
ATOM 683 N N . VAL B 1 41 ? 21.424 -4.245 7.127 1.00 158.60 42 VAL B N 1
ATOM 684 C CA . VAL B 1 41 ? 20.372 -5.206 7.436 1.00 158.60 42 VAL B CA 1
ATOM 685 C C . VAL B 1 41 ? 20.371 -6.280 6.358 1.00 158.60 42 VAL B C 1
ATOM 686 O O . VAL B 1 41 ? 20.530 -5.979 5.171 1.00 158.60 42 VAL B O 1
ATOM 690 N N . ASN B 1 42 ? 20.183 -7.533 6.768 1.00 158.97 43 ASN B N 1
ATOM 691 C CA . ASN B 1 42 ? 20.123 -8.672 5.851 1.00 158.97 43 ASN B CA 1
ATOM 692 C C . ASN B 1 42 ? 18.865 -9.483 6.133 1.00 158.97 43 ASN B C 1
ATOM 693 O O . ASN B 1 42 ? 18.913 -10.519 6.807 1.00 158.97 43 ASN B O 1
ATOM 698 N N . PRO B 1 43 ? 17.716 -9.037 5.634 1.00 152.72 44 PRO B N 1
ATOM 699 C CA . PRO B 1 43 ? 16.464 -9.740 5.925 1.00 152.72 44 PRO B CA 1
ATOM 700 C C . PRO B 1 43 ? 16.344 -11.026 5.128 1.00 152.72 44 PRO B C 1
ATOM 701 O O . PRO B 1 43 ? 17.010 -11.217 4.109 1.00 152.72 44 PRO B O 1
ATOM 705 N N . VAL B 1 44 ? 15.471 -11.914 5.602 1.00 149.35 45 VAL B N 1
ATOM 706 C CA . VAL B 1 44 ? 15.023 -13.064 4.826 1.00 149.35 45 VAL B CA 1
ATOM 707 C C . VAL B 1 44 ? 13.512 -13.185 4.974 1.00 149.35 45 VAL B C 1
ATOM 708 O O . VAL B 1 44 ? 12.959 -12.920 6.046 1.00 149.35 45 VAL B O 1
ATOM 712 N N . PHE B 1 45 ? 12.842 -13.553 3.885 1.00 147.61 46 PHE B N 1
ATOM 713 C CA . PHE B 1 45 ? 11.394 -13.717 3.862 1.00 147.61 46 PHE B CA 1
ATOM 714 C C . PHE B 1 45 ? 11.060 -15.066 3.246 1.00 147.61 46 PHE B C 1
ATOM 715 O O . PHE B 1 45 ? 11.748 -15.517 2.325 1.00 147.61 46 PHE B O 1
ATOM 723 N N . GLY B 1 46 ? 10.002 -15.698 3.740 1.00 151.58 47 GLY B N 1
ATOM 724 C CA . GLY B 1 46 ? 9.668 -17.044 3.324 1.00 151.58 47 GLY B CA 1
ATOM 725 C C . GLY B 1 46 ? 8.549 -17.108 2.299 1.00 151.58 47 GLY B C 1
ATOM 726 O O . GLY B 1 46 ? 7.662 -16.263 2.263 1.00 151.58 47 GLY B O 1
ATOM 727 N N . GLY B 1 47 ? 8.610 -18.135 1.461 1.00 157.77 48 GLY B N 1
ATOM 728 C CA . GLY B 1 47 ? 7.582 -18.417 0.478 1.00 157.77 48 GLY B CA 1
ATOM 729 C C . GLY B 1 47 ? 6.484 -19.296 1.032 1.00 157.77 48 GLY B C 1
ATOM 730 O O . GLY B 1 47 ? 6.311 -19.421 2.248 1.00 157.77 48 GLY B O 1
ATOM 731 N N . THR B 1 48 ? 5.719 -19.908 0.131 1.00 161.18 49 THR B N 1
ATOM 732 C CA . THR B 1 48 ? 4.620 -20.778 0.532 1.00 161.18 49 THR B CA 1
ATOM 733 C C . THR B 1 48 ? 4.632 -22.028 -0.334 1.00 161.18 49 THR B C 1
ATOM 734 O O . THR B 1 48 ? 5.266 -22.073 -1.389 1.00 161.18 49 THR B O 1
ATOM 738 N N . PHE B 1 49 ? 3.913 -23.047 0.131 1.00 162.96 50 PHE B N 1
ATOM 739 C CA . PHE B 1 49 ? 3.697 -24.260 -0.651 1.00 162.96 50 PHE B CA 1
ATOM 740 C C . PHE B 1 49 ? 2.230 -24.414 -1.029 1.00 162.96 50 PHE B C 1
ATOM 741 O O . PHE B 1 49 ? 1.621 -25.453 -0.779 1.00 162.96 50 PHE B O 1
ATOM 749 N N . LEU C 1 1 ? -23.863 9.432 -4.418 1.00 156.28 2 LEU C N 1
ATOM 750 C CA . LEU C 1 1 ? -22.720 8.557 -4.655 1.00 156.28 2 LEU C CA 1
ATOM 751 C C . LEU C 1 1 ? -22.519 7.572 -3.507 1.00 156.28 2 LEU C C 1
ATOM 752 O O . LEU C 1 1 ? -22.410 7.960 -2.346 1.00 156.28 2 LEU C O 1
ATOM 757 N N . SER C 1 2 ? -22.490 6.285 -3.842 1.00 157.03 3 SER C N 1
ATOM 758 C CA . SER C 1 2 ? -22.379 5.221 -2.844 1.00 157.03 3 SER C CA 1
ATOM 759 C C . SER C 1 2 ? -21.607 4.057 -3.437 1.00 157.03 3 SER C C 1
ATOM 760 O O . SER C 1 2 ? -22.183 3.032 -3.820 1.00 157.03 3 SER C O 1
ATOM 763 N N . PRO C 1 3 ? -20.288 4.181 -3.535 1.00 154.32 4 PRO C N 1
ATOM 764 C CA . PRO C 1 3 ? -19.483 3.072 -4.050 1.00 154.32 4 PRO C CA 1
ATOM 765 C C . PRO C 1 3 ? -19.530 1.874 -3.120 1.00 154.32 4 PRO C C 1
ATOM 766 O O . PRO C 1 3 ? -19.645 2.007 -1.900 1.00 154.32 4 PRO 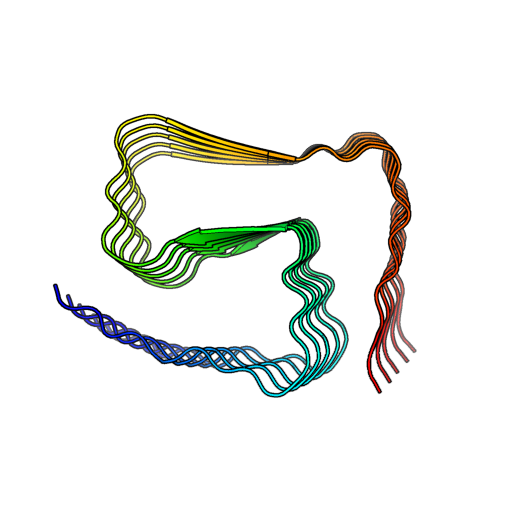C O 1
ATOM 770 N N . SER C 1 4 ? -19.437 0.691 -3.714 1.00 152.28 5 SER C N 1
ATOM 771 C CA . SER C 1 4 ? -19.404 -0.562 -2.973 1.00 152.28 5 SER C CA 1
ATOM 772 C C . SER C 1 4 ? -18.095 -1.269 -3.281 1.00 152.28 5 SER C C 1
ATOM 773 O O . SER C 1 4 ? -17.795 -1.540 -4.447 1.00 152.28 5 SER C O 1
ATOM 776 N N . PHE C 1 5 ? -17.323 -1.566 -2.245 1.00 151.60 6 PHE C N 1
ATOM 777 C CA . PHE C 1 5 ? -16.035 -2.224 -2.397 1.00 151.60 6 PHE C CA 1
ATOM 778 C C . PHE C 1 5 ? -16.140 -3.669 -1.930 1.00 151.60 6 PHE C C 1
ATOM 779 O O . PHE C 1 5 ? -17.111 -4.073 -1.286 1.00 151.60 6 PHE C O 1
ATOM 787 N N . GLY C 1 6 ? -15.115 -4.453 -2.257 1.00 157.42 7 GLY C N 1
ATOM 788 C CA . GLY C 1 6 ? -15.043 -5.839 -1.865 1.00 157.42 7 GLY C CA 1
ATOM 789 C C . GLY C 1 6 ? -13.982 -6.061 -0.802 1.00 157.42 7 GLY C C 1
ATOM 790 O O . GLY C 1 6 ? -13.136 -5.204 -0.539 1.00 157.42 7 GLY C O 1
ATOM 791 N N . SER C 1 7 ? -14.048 -7.239 -0.193 1.00 161.24 8 SER C N 1
ATOM 792 C CA . SER C 1 7 ? -13.103 -7.591 0.849 1.00 161.24 8 SER C CA 1
ATOM 793 C C . SER C 1 7 ? -11.724 -7.853 0.252 1.00 161.24 8 SER C C 1
ATOM 794 O O . SER C 1 7 ? -11.576 -8.185 -0.925 1.00 161.24 8 SER C O 1
ATOM 797 N N . THR C 1 8 ? -10.701 -7.693 1.084 1.00 162.53 9 THR C N 1
ATOM 798 C CA . THR C 1 8 ? -9.325 -7.977 0.708 1.00 162.53 9 THR C CA 1
ATOM 799 C C . THR C 1 8 ? -8.898 -9.277 1.367 1.00 162.53 9 THR C C 1
ATOM 800 O O . THR C 1 8 ? -9.083 -9.462 2.573 1.00 162.53 9 THR C O 1
ATOM 804 N N . TRP C 1 9 ? -8.327 -10.176 0.576 1.00 159.23 10 TRP C N 1
ATOM 805 C CA . TRP C 1 9 ? -8.134 -11.551 1.001 1.00 159.23 10 TRP C CA 1
ATOM 806 C C . TRP C 1 9 ? -6.720 -12.008 0.687 1.00 159.23 10 TRP C C 1
ATOM 807 O O . TRP C 1 9 ? -6.108 -11.538 -0.274 1.00 159.23 10 TRP C O 1
ATOM 818 N N . SER C 1 10 ? -6.208 -12.928 1.500 1.00 151.34 11 SER C N 1
ATOM 819 C CA . SER C 1 10 ? -4.888 -13.511 1.286 1.00 151.34 11 SER C CA 1
ATOM 820 C C . SER C 1 10 ? -4.820 -14.848 2.002 1.00 151.34 11 SER C C 1
ATOM 821 O O . SER C 1 10 ? -5.265 -14.962 3.146 1.00 151.34 11 SER C O 1
ATOM 824 N N . THR C 1 11 ? -4.267 -15.855 1.332 1.00 149.92 12 THR C N 1
ATOM 825 C CA . THR C 1 11 ? -4.082 -17.172 1.926 1.00 149.92 12 THR C CA 1
ATOM 826 C C . THR C 1 11 ? -2.622 -17.470 2.238 1.00 149.92 12 THR C C 1
ATOM 827 O O . THR C 1 11 ? -2.313 -18.013 3.301 1.00 149.92 12 THR C O 1
ATOM 831 N N . GLY C 1 12 ? -1.715 -17.126 1.332 1.00 143.78 13 GLY C N 1
ATOM 832 C CA . GLY C 1 12 ? -0.303 -17.333 1.552 1.00 143.78 13 GLY C CA 1
ATOM 833 C C . GLY C 1 12 ? 0.345 -16.148 2.237 1.00 143.78 13 GLY C C 1
ATOM 834 O O . GLY C 1 12 ? -0.311 -15.237 2.743 1.00 143.78 13 GLY C O 1
ATOM 835 N N . THR C 1 13 ? 1.674 -16.167 2.240 1.00 139.88 14 THR C N 1
ATOM 836 C CA . THR C 1 13 ? 2.437 -15.104 2.876 1.00 139.88 14 THR C CA 1
ATOM 837 C C . THR C 1 13 ? 2.214 -13.777 2.168 1.00 139.88 14 THR C C 1
ATOM 838 O O . THR C 1 13 ? 1.835 -13.733 0.996 1.00 139.88 14 THR C O 1
ATOM 842 N N . THR C 1 14 ? 2.432 -12.687 2.897 1.00 131.97 15 THR C N 1
ATOM 843 C CA . THR C 1 14 ? 2.248 -11.335 2.382 1.00 131.97 15 THR C CA 1
ATOM 844 C C . THR C 1 14 ? 3.276 -10.440 3.053 1.00 131.97 15 THR C C 1
ATOM 845 O O . THR C 1 14 ? 3.056 -9.973 4.173 1.00 131.97 15 THR C O 1
ATOM 849 N N . ASN C 1 15 ? 4.388 -10.199 2.381 1.00 133.32 16 ASN C N 1
ATOM 850 C CA . ASN C 1 15 ? 5.522 -9.500 2.973 1.00 133.32 16 ASN C CA 1
ATOM 851 C C . ASN C 1 15 ? 5.470 -8.035 2.557 1.00 133.32 16 ASN C C 1
ATOM 852 O O . ASN C 1 15 ? 6.296 -7.580 1.765 1.00 133.32 16 ASN C O 1
ATOM 857 N N . ALA C 1 16 ? 4.518 -7.291 3.105 1.00 135.25 17 ALA C N 1
ATOM 858 C CA . ALA C 1 16 ? 4.369 -5.871 2.797 1.00 135.25 17 ALA C CA 1
ATOM 859 C C . ALA C 1 16 ? 5.421 -5.122 3.601 1.00 135.25 17 ALA C C 1
ATOM 860 O O . ALA C 1 16 ? 5.183 -4.730 4.744 1.00 135.25 17 ALA C O 1
ATOM 862 N N . VAL C 1 17 ? 6.587 -4.912 2.994 1.00 137.82 18 VAL C N 1
ATOM 863 C CA . VAL C 1 17 ? 7.749 -4.470 3.758 1.00 137.82 18 VAL C CA 1
ATOM 864 C C . VAL C 1 17 ? 7.661 -2.984 4.076 1.00 137.82 18 VAL C C 1
ATOM 865 O O . VAL C 1 17 ? 7.660 -2.586 5.245 1.00 137.82 18 VAL C O 1
ATOM 869 N N . GLU C 1 18 ? 7.601 -2.140 3.049 1.00 137.83 19 GLU C N 1
ATOM 870 C CA . GLU C 1 18 ? 7.853 -0.715 3.258 1.00 137.83 19 GLU C CA 1
ATOM 871 C C . GLU C 1 18 ? 6.929 0.092 2.354 1.00 137.83 19 GLU C C 1
ATOM 872 O O . GLU C 1 18 ? 7.295 0.406 1.221 1.00 137.83 19 GLU C O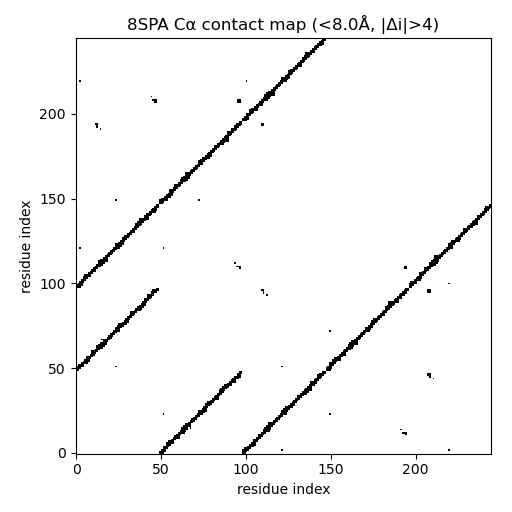 1
ATOM 878 N N . ASP C 1 19 ? 5.766 0.471 2.871 1.00 138.70 20 ASP C N 1
ATOM 879 C CA . ASP C 1 19 ? 4.735 1.046 2.019 1.00 138.70 20 ASP C CA 1
ATOM 880 C C . ASP C 1 19 ? 3.765 1.864 2.862 1.00 138.70 20 ASP C C 1
ATOM 881 O O . ASP C 1 19 ? 3.938 2.017 4.072 1.00 138.70 20 ASP C O 1
ATOM 886 N N . SER C 1 20 ? 2.745 2.407 2.202 1.00 137.43 21 SER C N 1
ATOM 887 C CA . SER C 1 20 ? 1.769 3.287 2.831 1.00 137.43 21 SER C CA 1
ATOM 888 C C . SER C 1 20 ? 0.385 2.993 2.276 1.00 137.43 21 SER C C 1
ATOM 889 O O . SER C 1 20 ? 0.212 2.905 1.057 1.00 137.43 21 SER C O 1
ATOM 892 N N . PHE C 1 21 ? -0.597 2.855 3.162 1.00 136.14 22 PHE C N 1
ATOM 893 C CA . PHE C 1 21 ? -1.959 2.500 2.784 1.00 136.14 22 PHE C CA 1
ATOM 894 C C . PHE C 1 21 ? -2.911 3.611 3.196 1.00 136.14 22 PHE C C 1
ATOM 895 O O . PHE C 1 21 ? -2.693 4.274 4.214 1.00 136.14 22 PHE C O 1
ATOM 903 N N . PHE C 1 22 ? -3.960 3.813 2.405 1.00 136.92 23 PHE C N 1
ATOM 904 C CA . PHE C 1 22 ? -5.034 4.742 2.725 1.00 136.92 23 PHE C CA 1
ATOM 905 C C . PHE C 1 22 ? -6.356 4.071 2.400 1.00 136.92 23 PHE C C 1
ATOM 906 O O . PHE C 1 22 ? -6.410 3.197 1.532 1.00 136.92 23 PHE C O 1
ATOM 914 N N . GLN C 1 23 ? -7.413 4.467 3.098 1.00 145.90 24 GLN C N 1
ATOM 915 C CA . GLN C 1 23 ? -8.738 3.929 2.840 1.00 145.90 24 GLN C CA 1
ATOM 916 C C . GLN C 1 23 ? -9.783 4.907 3.348 1.00 145.90 24 GLN C C 1
ATOM 917 O O . GLN C 1 23 ? -9.588 5.547 4.383 1.00 145.90 24 GLN C O 1
ATOM 923 N N . GLY C 1 24 ? -10.885 5.023 2.621 1.00 151.10 25 GLY C N 1
ATOM 924 C CA . GLY C 1 24 ? -11.961 5.915 3.005 1.00 151.10 25 GLY C CA 1
ATOM 925 C C . GLY C 1 24 ? -11.800 7.297 2.408 1.00 151.10 25 GLY C C 1
ATOM 926 O O . GLY C 1 24 ? -10.835 7.607 1.703 1.00 151.10 25 GLY C O 1
ATOM 927 N N . ILE C 1 25 ? -12.778 8.144 2.716 1.00 157.03 26 ILE C N 1
ATOM 928 C CA . ILE C 1 25 ? -12.816 9.497 2.173 1.00 157.03 26 ILE C CA 1
ATOM 929 C C . ILE C 1 25 ? -11.597 10.263 2.664 1.00 157.03 26 ILE C C 1
ATOM 930 O O . ILE C 1 25 ? -11.454 10.528 3.862 1.00 157.03 26 ILE C O 1
ATOM 935 N N . THR C 1 26 ? -10.713 10.625 1.740 1.00 161.58 27 THR C N 1
ATOM 936 C CA . THR C 1 26 ? -9.457 11.300 2.064 1.00 161.58 27 THR C CA 1
ATOM 937 C C . THR C 1 26 ? -9.259 12.495 1.142 1.00 161.58 27 THR C C 1
ATOM 938 O O . THR C 1 26 ? -8.417 12.459 0.236 1.00 161.58 27 THR C O 1
ATOM 942 N N . PRO C 1 27 ? -10.025 13.569 1.331 1.00 164.89 28 PRO C N 1
ATOM 943 C CA . PRO C 1 27 ? -9.783 14.778 0.536 1.00 164.89 28 PRO C CA 1
ATOM 944 C C . PRO C 1 27 ? -8.406 15.343 0.837 1.00 164.89 28 PRO C C 1
ATOM 945 O O . PRO C 1 27 ? -7.939 15.316 1.977 1.00 164.89 28 PRO C O 1
ATOM 949 N N . VAL C 1 28 ? -7.756 15.861 -0.198 1.00 169.29 29 VAL C N 1
ATOM 950 C CA . VAL C 1 28 ? -6.428 16.443 -0.076 1.00 169.29 29 VAL C CA 1
ATOM 951 C C . VAL C 1 28 ? -6.408 17.800 -0.759 1.00 169.29 29 VAL C C 1
ATOM 952 O O . VAL C 1 28 ? -6.915 17.952 -1.876 1.00 169.29 29 VAL C O 1
ATOM 956 N N . ASN C 1 29 ? -5.850 18.791 -0.071 1.00 173.13 30 ASN C N 1
ATOM 957 C CA . ASN C 1 29 ? -5.704 20.133 -0.609 1.00 173.13 30 ASN C CA 1
ATOM 958 C C . ASN C 1 29 ? -4.306 20.700 -0.451 1.00 173.13 30 ASN C C 1
ATOM 959 O O . ASN C 1 29 ? -3.949 21.617 -1.199 1.00 173.13 30 ASN C O 1
ATOM 964 N N . GLY C 1 30 ? -3.508 20.195 0.480 1.00 171.48 31 GLY C N 1
ATOM 965 C CA . GLY C 1 30 ? -2.134 20.614 0.640 1.00 171.48 31 GLY C CA 1
ATOM 966 C C . GLY C 1 30 ? -1.219 19.908 -0.335 1.00 171.48 31 GLY C C 1
ATOM 967 O O . GLY C 1 30 ? -1.525 19.753 -1.519 1.00 171.48 31 GLY C O 1
ATOM 968 N N . THR C 1 31 ? -0.075 19.471 0.177 1.00 170.61 32 THR C N 1
ATOM 969 C CA . THR C 1 31 ? 0.920 18.783 -0.628 1.00 170.61 32 THR C CA 1
ATOM 970 C C . THR C 1 31 ? 1.228 17.415 -0.035 1.00 170.61 32 THR C C 1
ATOM 971 O O . THR C 1 31 ? 1.303 17.256 1.186 1.00 170.61 32 THR C O 1
ATOM 975 N N . MET C 1 32 ? 1.400 16.430 -0.909 1.00 168.76 33 MET C N 1
ATOM 976 C CA . MET C 1 32 ? 1.857 15.101 -0.534 1.00 168.76 33 MET C CA 1
ATOM 977 C C . MET C 1 32 ? 3.054 14.747 -1.399 1.00 168.76 33 MET C C 1
ATOM 978 O O . MET C 1 32 ? 2.992 14.872 -2.626 1.00 168.76 33 MET C O 1
ATOM 983 N N . LEU C 1 33 ? 4.135 14.305 -0.768 1.00 162.30 34 LEU C N 1
ATOM 984 C CA . LEU C 1 33 ? 5.374 14.009 -1.469 1.00 162.30 34 LEU C CA 1
ATOM 985 C C . LEU C 1 33 ? 5.782 12.573 -1.178 1.00 162.30 34 LEU C C 1
ATOM 986 O O . LEU C 1 33 ? 5.773 12.143 -0.022 1.00 162.30 34 LEU C O 1
ATOM 991 N N . PHE C 1 34 ? 6.139 11.840 -2.228 1.00 159.13 35 PHE C N 1
ATOM 992 C CA . PHE C 1 34 ? 6.613 10.465 -2.118 1.00 159.13 35 PHE C CA 1
ATOM 993 C C . PHE C 1 34 ? 7.881 10.357 -2.947 1.00 159.13 35 PHE C C 1
ATOM 994 O O . PHE C 1 34 ? 7.830 10.483 -4.173 1.00 159.13 35 PHE C O 1
ATOM 1002 N N . GLN C 1 35 ? 9.013 10.123 -2.296 1.00 152.61 36 GLN C N 1
ATOM 1003 C CA . GLN C 1 35 ? 10.278 9.979 -3.003 1.00 152.61 36 GLN C CA 1
ATOM 1004 C C . GLN C 1 35 ? 11.042 8.800 -2.425 1.00 152.61 36 GLN C C 1
ATOM 1005 O O . GLN C 1 35 ? 11.052 8.598 -1.209 1.00 152.61 36 GLN C O 1
ATOM 1011 N N . ASN C 1 36 ? 11.663 8.018 -3.302 1.00 151.49 37 ASN C N 1
ATOM 1012 C CA . ASN C 1 36 ? 12.281 6.753 -2.938 1.00 151.49 37 ASN C CA 1
ATOM 1013 C C . ASN C 1 36 ? 13.614 6.629 -3.653 1.00 151.49 37 ASN C C 1
ATOM 1014 O O . ASN C 1 36 ? 13.671 6.745 -4.880 1.00 151.49 37 ASN C O 1
ATOM 1019 N N . PHE C 1 37 ? 14.682 6.388 -2.898 1.00 152.09 38 PHE C N 1
ATOM 1020 C CA . PHE C 1 37 ? 16.027 6.288 -3.462 1.00 152.09 38 PHE C CA 1
ATOM 1021 C C . PHE C 1 37 ? 16.969 5.494 -2.561 1.00 152.09 38 PHE C C 1
ATOM 1022 O O . PHE C 1 37 ? 17.894 6.047 -1.959 1.00 152.09 38 PHE C O 1
ATOM 1030 N N . PRO C 1 38 ? 16.775 4.181 -2.468 1.00 153.48 39 PRO C N 1
ATOM 1031 C CA . PRO C 1 38 ? 17.832 3.327 -1.915 1.00 153.48 39 PRO C CA 1
ATOM 1032 C C . PRO C 1 38 ? 19.002 3.284 -2.882 1.00 153.48 39 PRO C C 1
ATOM 1033 O O . PRO C 1 38 ? 18.811 3.276 -4.098 1.00 153.48 39 PRO C O 1
ATOM 1037 N N . HIS C 1 39 ? 20.223 3.259 -2.352 1.00 163.21 40 HIS C N 1
ATOM 1038 C CA . HIS C 1 39 ? 21.375 3.369 -3.232 1.00 163.21 40 HIS C CA 1
ATOM 1039 C C . HIS C 1 39 ? 22.506 2.386 -2.969 1.00 163.21 40 HIS C C 1
ATOM 1040 O O . HIS C 1 39 ? 23.608 2.603 -3.480 1.00 163.21 40 HIS C O 1
ATOM 1047 N N . HIS C 1 40 ? 22.296 1.340 -2.171 1.00 163.31 41 HIS C N 1
ATOM 1048 C CA . HIS C 1 40 ? 23.189 0.178 -2.225 1.00 163.31 41 HIS C CA 1
ATOM 1049 C C . HIS C 1 40 ? 22.371 -1.024 -1.746 1.00 163.31 41 HIS C C 1
ATOM 1050 O O . HIS C 1 40 ? 22.310 -1.299 -0.549 1.00 163.31 41 HIS C O 1
ATOM 1057 N N . VAL C 1 41 ? 21.771 -1.739 -2.693 1.00 161.84 42 VAL C N 1
ATOM 1058 C CA . VAL C 1 41 ? 20.837 -2.815 -2.384 1.00 161.84 42 VAL C CA 1
ATOM 1059 C C . VAL C 1 41 ? 20.961 -3.882 -3.462 1.00 161.84 42 VAL C C 1
ATOM 1060 O O . VAL C 1 41 ? 21.084 -3.565 -4.649 1.00 161.84 42 VAL C O 1
ATOM 1064 N N . ASN C 1 42 ? 20.919 -5.148 -3.052 1.00 161.30 43 ASN C N 1
ATOM 1065 C CA . ASN C 1 42 ? 20.991 -6.286 -3.969 1.00 161.30 43 ASN C CA 1
ATOM 1066 C C . ASN C 1 42 ? 19.835 -7.238 -3.687 1.00 161.30 43 ASN C C 1
ATOM 1067 O O . ASN C 1 42 ? 20.002 -8.261 -3.013 1.00 161.30 43 ASN C O 1
ATOM 1072 N N . PRO C 1 43 ? 18.642 -6.927 -4.186 1.00 158.52 44 PRO C N 1
ATOM 1073 C CA . PRO C 1 43 ? 17.480 -7.771 -3.895 1.00 158.52 44 PRO C CA 1
ATOM 1074 C C . PRO C 1 43 ? 17.510 -9.062 -4.692 1.00 158.52 44 PRO C C 1
ATOM 1075 O O . PRO C 1 43 ? 18.193 -9.175 -5.711 1.00 158.52 44 PRO C O 1
ATOM 1079 N N . VAL C 1 44 ? 16.745 -10.045 -4.218 1.00 153.64 45 VAL C N 1
ATOM 1080 C CA . VAL C 1 44 ? 16.433 -11.239 -4.994 1.00 153.64 45 VAL C CA 1
ATOM 1081 C C . VAL C 1 44 ? 14.946 -11.535 -4.846 1.00 153.64 45 VAL C C 1
ATOM 1082 O O . VAL C 1 44 ? 14.366 -11.335 -3.774 1.00 153.64 45 VAL C O 1
ATOM 1086 N N . PHE C 1 45 ? 14.323 -11.977 -5.935 1.00 150.00 46 PHE C N 1
ATOM 1087 C CA . PHE C 1 45 ? 12.904 -12.307 -5.958 1.00 150.00 46 PHE C CA 1
ATOM 1088 C C . PHE C 1 45 ? 12.728 -13.686 -6.574 1.00 150.00 46 PHE C C 1
ATOM 1089 O O . PHE C 1 45 ? 13.463 -14.054 -7.495 1.00 150.00 46 PHE C O 1
ATOM 1097 N N . GLY C 1 46 ? 11.750 -14.436 -6.080 1.00 153.53 47 GLY C N 1
ATOM 1098 C CA . GLY C 1 46 ? 11.574 -15.812 -6.496 1.00 153.53 47 GLY C CA 1
ATOM 1099 C C . GLY C 1 46 ? 10.471 -16.005 -7.521 1.00 153.53 47 GLY C C 1
ATOM 1100 O O . GLY C 1 46 ? 9.492 -15.268 -7.557 1.00 153.53 47 GLY C O 1
ATOM 1101 N N . GLY C 1 47 ? 10.649 -17.018 -8.359 1.00 158.45 48 GLY C N 1
ATOM 1102 C CA . GLY C 1 47 ? 9.661 -17.417 -9.342 1.00 158.45 48 GLY C CA 1
ATOM 1103 C C . GLY C 1 47 ? 8.672 -18.417 -8.788 1.00 158.45 48 GLY C C 1
ATOM 1104 O O . GLY C 1 47 ? 8.514 -18.561 -7.572 1.00 158.45 48 GLY C O 1
ATOM 1105 N N . THR C 1 48 ? 7.983 -19.113 -9.689 1.00 162.66 49 THR C N 1
ATOM 1106 C CA . THR C 1 48 ? 6.992 -20.104 -9.288 1.00 162.66 49 THR C CA 1
ATOM 1107 C C . THR C 1 48 ? 7.148 -21.345 -10.154 1.00 162.66 49 THR C C 1
ATOM 1108 O O . THR C 1 48 ? 7.784 -21.316 -11.209 1.00 162.66 49 THR C O 1
ATOM 1112 N N . PHE C 1 49 ? 6.552 -22.440 -9.689 1.00 163.20 50 PHE C N 1
ATOM 1113 C CA . PHE C 1 49 ? 6.478 -23.670 -10.470 1.00 163.20 50 PHE C CA 1
ATOM 1114 C C . PHE C 1 49 ? 5.038 -23.993 -10.849 1.00 163.20 50 PHE C C 1
ATOM 1115 O O . PHE C 1 49 ? 4.554 -25.095 -10.598 1.00 163.20 50 PHE C O 1
ATOM 1123 N N . LEU D 1 1 ? -21.877 13.413 10.307 1.00 159.91 2 LEU D N 1
ATOM 1124 C CA . LEU D 1 1 ? -20.902 12.355 10.070 1.00 159.91 2 LEU D CA 1
ATOM 1125 C C . LEU D 1 1 ? -20.875 11.349 11.218 1.00 159.91 2 LEU D C 1
ATOM 1126 O O . LEU D 1 1 ? -20.701 11.712 12.379 1.00 159.91 2 LEU D O 1
ATOM 1131 N N . SER D 1 2 ? -21.068 10.077 10.883 1.00 156.81 3 SER D N 1
ATOM 1132 C CA . SER D 1 2 ? -21.143 9.010 11.881 1.00 156.81 3 SER D CA 1
ATOM 1133 C C . SER D 1 2 ? -20.583 7.730 11.288 1.00 156.81 3 SER D C 1
ATOM 1134 O O . SER D 1 2 ? -21.327 6.820 10.905 1.00 156.81 3 SER D O 1
ATOM 1137 N N . PRO D 1 3 ? -19.262 7.625 11.190 1.00 154.19 4 PRO D N 1
ATOM 1138 C CA . PRO D 1 3 ? -18.661 6.393 10.675 1.00 154.19 4 PRO D CA 1
ATOM 1139 C C . PRO D 1 3 ? -18.914 5.222 11.606 1.00 154.19 4 PRO D C 1
ATOM 1140 O O . PRO D 1 3 ? -19.005 5.372 12.826 1.00 154.19 4 PRO D O 1
ATOM 1144 N N . SER D 1 4 ? -19.026 4.039 11.012 1.00 153.42 5 SER D N 1
ATOM 1145 C CA . SER D 1 4 ? -19.210 2.800 11.752 1.00 153.42 5 SER D CA 1
ATOM 1146 C C . SER D 1 4 ? -18.043 1.878 11.445 1.00 153.42 5 SER D C 1
ATOM 1147 O O . SER D 1 4 ? -17.794 1.559 10.278 1.00 153.42 5 SER D O 1
ATOM 1150 N N . PHE D 1 5 ? -17.334 1.451 12.481 1.00 155.05 6 PHE D N 1
ATOM 1151 C CA . PHE D 1 5 ? -16.179 0.582 12.329 1.00 155.05 6 PHE D CA 1
ATOM 1152 C C . PHE D 1 5 ? -16.532 -0.823 12.796 1.00 155.05 6 PHE D C 1
ATOM 1153 O O . PHE D 1 5 ? -17.558 -1.054 13.439 1.00 155.05 6 PHE D O 1
ATOM 1161 N N . GLY D 1 6 ? -15.657 -1.773 12.469 1.00 157.72 7 GLY D N 1
ATOM 1162 C CA . GLY D 1 6 ? -15.826 -3.151 12.861 1.00 157.72 7 GLY D CA 1
ATOM 1163 C C . GLY D 1 6 ? -14.820 -3.553 13.925 1.00 157.72 7 GLY D C 1
ATOM 1164 O O . GLY D 1 6 ? -13.839 -2.855 14.188 1.00 157.72 7 GLY D O 1
ATOM 1165 N N . SER D 1 7 ? -15.088 -4.701 14.533 1.00 157.60 8 SER D N 1
ATOM 1166 C CA . SER D 1 7 ? -14.219 -5.211 15.576 1.00 157.60 8 SER D CA 1
ATOM 1167 C C . SER D 1 7 ? -12.905 -5.708 14.979 1.00 157.60 8 SER D C 1
ATOM 1168 O O . SER D 1 7 ? -12.816 -6.060 13.802 1.00 157.60 8 SER D O 1
ATOM 1171 N N . THR D 1 8 ? -11.870 -5.726 15.811 1.00 156.02 9 THR D N 1
ATOM 1172 C CA . THR D 1 8 ? -10.564 -6.244 15.436 1.00 156.02 9 THR D CA 1
ATOM 1173 C C . THR D 1 8 ? -10.368 -7.598 16.095 1.00 156.02 9 THR D C 1
ATOM 1174 O O . THR D 1 8 ? -10.582 -7.748 17.301 1.00 156.02 9 THR D O 1
ATOM 1178 N N . TRP D 1 9 ? -9.960 -8.582 15.304 1.00 151.09 10 TRP D N 1
ATOM 1179 C CA . TRP D 1 9 ? -10.008 -9.969 15.729 1.00 151.09 10 TRP D CA 1
ATOM 1180 C C . TRP D 1 9 ? -8.694 -10.663 15.416 1.00 151.09 10 TRP D C 1
ATOM 1181 O O . TRP D 1 9 ? -8.009 -10.306 14.455 1.00 151.09 10 TRP D O 1
ATOM 1192 N N . SER D 1 10 ? -8.348 -11.658 16.229 1.00 143.01 11 SER D N 1
ATOM 1193 C CA . SER D 1 10 ? -7.149 -12.460 16.015 1.00 143.01 11 SER D CA 1
ATOM 1194 C C . SER D 1 10 ? -7.313 -13.789 16.730 1.00 143.01 11 SER D C 1
ATOM 1195 O O . SER D 1 10 ? -7.771 -13.824 17.875 1.00 143.01 11 SER D O 1
ATOM 1198 N N . THR D 1 11 ? -6.941 -14.876 16.061 1.00 140.17 12 THR D N 1
ATOM 1199 C CA . THR D 1 11 ? -6.987 -16.205 16.654 1.00 140.17 12 THR D CA 1
ATOM 1200 C C . THR D 1 11 ? -5.600 -16.751 16.967 1.00 140.17 12 THR D C 1
ATOM 1201 O O . THR D 1 11 ? -5.390 -17.339 18.030 1.00 140.17 12 THR D O 1
ATOM 1205 N N . GLY D 1 12 ? -4.648 -16.569 16.062 1.00 131.82 13 GLY D N 1
ATOM 1206 C CA . GLY D 1 12 ? -3.292 -17.016 16.282 1.00 131.82 13 GLY D CA 1
ATOM 1207 C C . GLY D 1 12 ? -2.449 -15.961 16.968 1.00 131.82 13 GLY D C 1
ATOM 1208 O O . GLY D 1 12 ? -2.939 -14.951 17.474 1.00 131.82 13 GLY D O 1
ATOM 1209 N N . THR D 1 13 ? -1.144 -16.209 16.971 1.00 126.34 14 THR D N 1
ATOM 1210 C CA . THR D 1 13 ? -0.209 -15.294 17.608 1.00 126.34 14 THR D CA 1
ATOM 1211 C C . THR D 1 13 ? -0.199 -13.948 16.899 1.00 126.34 14 THR D C 1
ATOM 1212 O O . THR D 1 13 ? -0.565 -13.839 15.728 1.00 126.34 14 THR D O 1
ATOM 1216 N N . THR D 1 14 ? 0.203 -12.912 17.629 1.00 121.20 15 THR D N 1
ATOM 1217 C CA . THR D 1 14 ? 0.255 -11.549 17.114 1.00 121.20 15 THR D CA 1
ATOM 1218 C C . THR D 1 14 ? 1.422 -10.844 17.785 1.00 121.20 15 THR D C 1
ATOM 1219 O O . THR D 1 14 ? 1.286 -10.346 18.905 1.00 121.20 15 THR D O 1
ATOM 1223 N N . ASN D 1 15 ? 2.559 -10.799 17.114 1.00 121.56 16 ASN D N 1
ATOM 1224 C CA . ASN D 1 15 ? 3.797 -10.306 17.706 1.00 121.56 16 ASN D CA 1
ATOM 1225 C C . ASN D 1 15 ? 3.998 -8.855 17.291 1.00 121.56 16 ASN D C 1
ATOM 1226 O O . ASN D 1 15 ? 4.891 -8.549 16.499 1.00 121.56 16 ASN D O 1
ATOM 1231 N N . ALA D 1 16 ? 3.189 -7.957 17.839 1.00 124.72 17 ALA D N 1
ATOM 1232 C CA . ALA D 1 16 ? 3.287 -6.533 17.530 1.00 124.72 17 ALA D CA 1
ATOM 1233 C C . ALA D 1 16 ? 4.453 -5.977 18.335 1.00 124.72 17 ALA D C 1
ATOM 1234 O O . ALA D 1 16 ? 4.285 -5.549 19.477 1.00 124.72 17 ALA D O 1
ATOM 1236 N N . VAL D 1 17 ? 5.638 -5.971 17.728 1.00 128.98 18 VAL D N 1
ATOM 1237 C CA . VAL D 1 17 ? 6.858 -5.737 18.493 1.00 128.98 18 VAL D CA 1
ATOM 1238 C C . VAL D 1 17 ? 7.028 -4.258 18.811 1.00 128.98 18 VAL D C 1
ATOM 1239 O O . VAL D 1 17 ? 7.095 -3.865 19.980 1.00 128.98 18 VAL D O 1
ATOM 1243 N N . GLU D 1 18 ? 7.114 -3.416 17.783 1.00 136.04 19 GLU D N 1
ATOM 1244 C CA . GLU D 1 18 ? 7.609 -2.056 17.993 1.00 136.04 19 GLU D CA 1
ATOM 1245 C C . GLU D 1 18 ? 6.838 -1.101 17.089 1.00 136.04 19 GLU D C 1
ATOM 1246 O O . GLU D 1 18 ? 7.253 -0.855 15.956 1.00 136.04 19 GLU D O 1
ATOM 1252 N N . ASP D 1 19 ? 5.758 -0.527 17.606 1.00 137.76 20 ASP D N 1
ATOM 1253 C CA . ASP D 1 19 ? 4.842 0.217 16.754 1.00 137.76 20 ASP D CA 1
ATOM 1254 C C . ASP D 1 19 ? 4.028 1.191 17.596 1.00 137.76 20 ASP D C 1
ATOM 1255 O O . ASP D 1 19 ? 4.224 1.311 18.807 1.00 137.76 20 ASP D O 1
ATOM 1260 N N . SER D 1 20 ? 3.116 1.901 16.935 1.00 133.32 21 SER D N 1
ATOM 1261 C CA . SER D 1 20 ? 2.307 2.937 17.565 1.00 133.32 21 SER D CA 1
ATOM 1262 C C . SER D 1 20 ? 0.894 2.886 17.008 1.00 133.32 21 SER D C 1
ATOM 1263 O O . SER D 1 20 ? 0.708 2.829 15.790 1.00 133.32 21 SER D O 1
ATOM 1266 N N . PHE D 1 21 ? -0.098 2.919 17.895 1.00 132.89 22 PHE D N 1
ATOM 1267 C CA . PHE D 1 21 ? -1.501 2.805 17.516 1.00 132.89 22 PHE D CA 1
ATOM 1268 C C . PHE D 1 21 ? -2.247 4.064 17.928 1.00 132.89 22 PHE D C 1
ATOM 1269 O O . PHE D 1 21 ? -1.918 4.679 18.946 1.00 132.89 22 PHE D O 1
ATOM 1277 N N . PHE D 1 22 ? -3.245 4.443 17.136 1.00 138.07 23 PHE D N 1
ATOM 1278 C CA . PHE D 1 22 ? -4.143 5.544 17.456 1.00 138.07 23 PHE D CA 1
ATOM 1279 C C . PHE D 1 22 ? -5.560 5.111 17.131 1.00 138.07 23 PHE D C 1
ATOM 1280 O O . PHE D 1 22 ? -5.765 4.260 16.262 1.00 138.07 23 PHE D O 1
ATOM 1288 N N . GLN D 1 23 ? -6.534 5.684 17.829 1.00 143.80 24 GLN D N 1
ATOM 1289 C CA . GLN D 1 23 ? -7.931 5.383 17.569 1.00 143.80 24 GLN D CA 1
ATOM 1290 C C . GLN D 1 23 ? -8.792 6.526 18.077 1.00 143.80 24 GLN D C 1
ATOM 1291 O O . GLN D 1 23 ? -8.490 7.122 19.113 1.00 143.80 24 GLN D O 1
ATOM 1297 N N . GLY D 1 24 ? -9.858 6.830 17.350 1.00 146.54 25 GLY D N 1
ATOM 1298 C CA . GLY D 1 24 ? -10.763 7.895 17.734 1.00 146.54 25 GLY D CA 1
ATOM 1299 C C . GLY D 1 24 ? -10.366 9.228 17.137 1.00 146.54 25 GLY D C 1
ATOM 1300 O O . GLY D 1 24 ? -9.362 9.367 16.432 1.00 146.54 25 GLY D O 1
ATOM 1301 N N . ILE D 1 25 ? -11.184 10.232 17.444 1.00 150.35 26 ILE D N 1
ATOM 1302 C CA . ILE D 1 25 ? -10.987 11.571 16.901 1.00 150.35 26 ILE D CA 1
ATOM 1303 C C . ILE D 1 25 ? -9.654 12.115 17.394 1.00 150.35 26 ILE D C 1
ATOM 1304 O O . ILE D 1 25 ? -9.468 12.351 18.592 1.00 150.35 26 ILE D O 1
ATOM 1309 N N . THR D 1 26 ? -8.721 12.319 16.470 1.00 154.35 27 THR D N 1
ATOM 1310 C CA . THR D 1 26 ? -7.367 12.767 16.794 1.00 154.35 27 THR D CA 1
ATOM 1311 C C . THR D 1 26 ? -6.966 13.910 15.872 1.00 154.35 27 THR D C 1
ATOM 1312 O O . THR D 1 26 ? -6.142 13.730 14.967 1.00 154.35 27 THR D O 1
ATOM 1316 N N . PRO D 1 27 ? -7.535 15.099 16.062 1.00 162.45 28 PRO D N 1
ATOM 1317 C CA . PRO D 1 27 ? -7.088 16.249 15.267 1.00 162.45 28 PRO D CA 1
ATOM 1318 C C . PRO D 1 27 ? -5.634 16.568 15.568 1.00 162.45 28 PRO D C 1
ATOM 1319 O O . PRO D 1 27 ? -5.179 16.461 16.708 1.00 162.45 28 PRO D O 1
ATOM 1323 N N . VAL D 1 28 ? -4.904 16.966 14.534 1.00 171.40 29 VAL D N 1
ATOM 1324 C CA . VAL D 1 28 ? -3.495 17.310 14.657 1.00 171.40 29 VAL D CA 1
ATOM 1325 C C . VAL D 1 28 ? -3.241 18.643 13.973 1.00 171.40 29 VAL D C 1
ATOM 1326 O O . VAL D 1 28 ? -3.714 18.880 12.857 1.00 171.40 29 VAL D O 1
ATOM 1330 N N . ASN D 1 29 ? -2.521 19.523 14.662 1.00 175.89 30 ASN D N 1
ATOM 1331 C CA . ASN D 1 29 ? -2.145 20.820 14.124 1.00 175.89 30 ASN D CA 1
ATOM 1332 C C . ASN D 1 29 ? -0.670 21.137 14.282 1.00 175.89 30 ASN D C 1
ATOM 1333 O O . ASN D 1 29 ? -0.160 21.978 13.535 1.00 175.89 30 ASN D O 1
ATOM 1338 N N . GLY D 1 30 ? 0.028 20.502 15.214 1.00 173.45 31 GLY D N 1
ATOM 1339 C CA . GLY D 1 30 ? 1.454 20.677 15.374 1.00 173.45 31 GLY D CA 1
ATOM 1340 C C . GLY D 1 30 ? 2.233 19.824 14.400 1.00 173.45 31 GLY D C 1
ATOM 1341 O O . GLY D 1 30 ? 1.905 19.724 13.215 1.00 173.45 31 GLY D O 1
ATOM 1342 N N . THR D 1 31 ? 3.285 19.197 14.912 1.00 172.05 32 THR D N 1
ATOM 1343 C CA . THR D 1 31 ? 4.147 18.346 14.107 1.00 172.05 32 THR D CA 1
ATOM 1344 C C . THR D 1 31 ? 4.213 16.946 14.700 1.00 172.05 32 THR D C 1
ATOM 1345 O O . THR D 1 31 ? 4.259 16.777 15.921 1.00 172.05 32 THR D O 1
ATOM 1349 N N . MET D 1 32 ? 4.213 15.946 13.826 1.00 169.84 33 MET D N 1
ATOM 1350 C CA . MET D 1 32 ? 4.434 14.559 14.201 1.00 169.84 33 MET D CA 1
ATOM 1351 C C . MET D 1 32 ? 5.552 14.003 13.336 1.00 169.84 33 MET D C 1
ATOM 1352 O O . MET D 1 32 ? 5.513 14.137 12.109 1.00 169.84 33 MET D O 1
ATOM 1357 N N . LEU D 1 33 ? 6.540 13.381 13.968 1.00 162.54 34 LEU D N 1
ATOM 1358 C CA . LEU D 1 33 ? 7.710 12.876 13.267 1.00 162.54 34 LEU D CA 1
ATOM 1359 C C . LEU D 1 33 ? 7.864 11.391 13.558 1.00 162.54 34 LEU D C 1
ATOM 1360 O O . LEU D 1 33 ? 7.781 10.969 14.714 1.00 162.54 34 LEU D O 1
ATOM 1365 N N . PHE D 1 34 ? 8.090 10.607 12.508 1.00 160.63 35 PHE D N 1
ATOM 1366 C CA . PHE D 1 34 ? 8.319 9.171 12.618 1.00 160.63 35 PHE D CA 1
ATOM 1367 C C . PHE D 1 34 ? 9.549 8.846 11.790 1.00 160.63 35 PHE D C 1
ATOM 1368 O O . PHE D 1 34 ? 9.521 8.979 10.563 1.00 160.63 35 PHE D O 1
ATOM 1376 N N . GLN D 1 35 ? 10.624 8.420 12.441 1.00 153.13 36 GLN D N 1
ATOM 1377 C CA . GLN D 1 35 ? 11.845 8.060 11.735 1.00 153.13 36 GLN D CA 1
ATOM 1378 C C . GLN D 1 35 ? 12.395 6.767 12.312 1.00 153.13 36 GLN D C 1
ATOM 1379 O O . GLN D 1 35 ? 12.369 6.566 13.529 1.00 153.13 36 GLN D O 1
ATOM 1385 N N . ASN D 1 36 ? 12.871 5.889 11.436 1.00 150.58 37 ASN D N 1
ATOM 1386 C CA . ASN D 1 36 ? 13.262 4.537 11.799 1.00 150.58 37 ASN D CA 1
ATOM 1387 C C . ASN D 1 36 ? 14.554 4.184 11.085 1.00 150.58 37 ASN D C 1
ATOM 1388 O O . ASN D 1 36 ? 14.630 4.289 9.858 1.00 150.58 37 ASN D O 1
ATOM 1393 N N . PHE D 1 37 ? 15.564 3.763 11.840 1.00 149.06 38 PHE D N 1
ATOM 1394 C CA . PHE D 1 37 ? 16.872 3.433 11.277 1.00 149.06 38 PHE D CA 1
ATOM 1395 C C . PHE D 1 37 ? 17.662 2.487 12.178 1.00 149.06 38 PHE D C 1
ATOM 1396 O O . PHE D 1 37 ? 18.668 2.872 12.780 1.00 149.06 38 PHE D O 1
ATOM 1404 N N . PRO D 1 38 ? 17.244 1.227 12.271 1.00 151.36 39 PRO D N 1
ATOM 1405 C CA . PRO D 1 38 ? 18.137 0.204 12.825 1.00 151.36 39 PRO D CA 1
ATOM 1406 C C . PRO D 1 38 ? 19.282 -0.040 11.857 1.00 151.36 39 PRO D C 1
ATOM 1407 O O . PRO D 1 38 ? 19.094 -0.015 10.642 1.00 151.36 39 PRO D O 1
ATOM 1411 N N . HIS D 1 39 ? 20.481 -0.276 12.389 1.00 160.23 40 HIS D N 1
ATOM 1412 C CA . HIS D 1 39 ? 21.635 -0.366 11.508 1.00 160.23 40 HIS D CA 1
ATOM 1413 C C . HIS D 1 39 ? 22.580 -1.530 11.772 1.00 160.23 40 HIS D C 1
ATOM 1414 O O . HIS D 1 39 ? 23.703 -1.506 11.261 1.00 160.23 40 HIS D O 1
ATOM 1421 N N . HIS D 1 40 ? 22.192 -2.524 12.569 1.00 160.11 41 HIS D N 1
ATOM 1422 C CA . HIS D 1 40 ? 22.871 -3.823 12.516 1.00 160.11 41 HIS D CA 1
ATOM 1423 C C . HIS D 1 40 ? 21.857 -4.865 12.994 1.00 160.11 41 HIS D C 1
ATOM 1424 O O . HIS D 1 40 ? 21.749 -5.126 14.192 1.00 160.11 41 HIS D O 1
ATOM 1431 N N . VAL D 1 41 ? 21.144 -5.466 12.047 1.00 159.44 42 VAL D N 1
ATOM 1432 C CA . VAL D 1 41 ? 20.038 -6.365 12.355 1.00 159.44 42 VAL D CA 1
ATOM 1433 C C . VAL D 1 41 ? 19.976 -7.437 11.278 1.00 159.44 42 VAL D C 1
ATOM 1434 O O . VAL D 1 41 ? 20.152 -7.145 10.091 1.00 159.44 42 VAL D O 1
ATOM 1438 N N . ASN D 1 42 ? 19.716 -8.677 11.687 1.00 163.09 43 ASN D N 1
ATOM 1439 C CA . ASN D 1 42 ? 19.591 -9.810 10.770 1.00 163.09 43 ASN D CA 1
ATOM 1440 C C . ASN D 1 42 ? 18.287 -10.548 11.052 1.00 163.09 43 ASN D C 1
ATOM 1441 O O . ASN D 1 42 ? 18.276 -11.585 11.725 1.00 163.09 43 ASN D O 1
ATOM 1446 N N . PRO D 1 43 ? 17.167 -10.036 10.552 1.00 156.10 44 PRO D N 1
ATOM 1447 C CA . PRO D 1 43 ? 15.876 -10.666 10.842 1.00 156.10 44 PRO D CA 1
ATOM 1448 C C . PRO D 1 43 ? 15.683 -11.944 10.046 1.00 156.10 44 PRO D C 1
ATOM 1449 O O . PRO D 1 43 ? 16.337 -12.172 9.026 1.00 156.10 44 PRO D O 1
ATOM 1453 N N . VAL D 1 44 ? 14.760 -12.779 10.519 1.00 151.43 45 VAL D N 1
ATOM 1454 C CA . VAL D 1 44 ? 14.247 -13.902 9.743 1.00 151.43 45 VAL D CA 1
ATOM 1455 C C . VAL D 1 44 ? 12.731 -13.936 9.890 1.00 151.43 45 VAL D C 1
ATOM 1456 O O . VAL D 1 44 ? 12.194 -13.640 10.962 1.00 151.43 45 VAL D O 1
ATOM 1460 N N . PHE D 1 45 ? 12.041 -14.265 8.801 1.00 149.63 46 PHE D N 1
ATOM 1461 C CA . PHE D 1 45 ? 10.587 -14.345 8.778 1.00 149.63 46 PHE D CA 1
ATOM 1462 C C . PHE D 1 45 ? 10.176 -15.672 8.162 1.00 149.63 46 PHE D C 1
ATOM 1463 O O . PHE D 1 45 ? 10.837 -16.162 7.241 1.00 149.63 46 PHE D O 1
ATOM 1471 N N . GLY D 1 46 ? 9.083 -16.242 8.655 1.00 155.29 47 GLY D N 1
ATOM 1472 C CA . GLY D 1 46 ? 8.672 -17.567 8.239 1.00 155.29 47 GLY D CA 1
ATOM 1473 C C . GLY D 1 46 ? 7.552 -17.567 7.213 1.00 155.29 47 GLY D C 1
ATOM 1474 O O . GLY D 1 46 ? 6.715 -16.672 7.177 1.00 155.29 47 GLY D O 1
ATOM 1475 N N . GLY D 1 47 ? 7.554 -18.596 6.375 1.00 160.79 48 GLY D N 1
ATOM 1476 C CA . GLY D 1 47 ? 6.512 -18.818 5.391 1.00 160.79 48 GLY D CA 1
ATOM 1477 C C . GLY D 1 47 ? 5.365 -19.632 5.946 1.00 160.79 48 GLY D C 1
ATOM 1478 O O . GLY D 1 47 ? 5.184 -19.747 7.161 1.00 160.79 48 GLY D O 1
ATOM 1479 N N . THR D 1 48 ? 4.566 -20.199 5.044 1.00 163.49 49 THR D N 1
ATOM 1480 C CA . THR D 1 48 ? 3.419 -21.004 5.444 1.00 163.49 49 THR D CA 1
ATOM 1481 C C . THR D 1 48 ? 3.359 -22.254 4.579 1.00 163.49 49 THR D C 1
ATOM 1482 O O . THR D 1 48 ? 3.990 -22.334 3.523 1.00 163.49 49 THR D O 1
ATOM 1486 N N . PHE D 1 49 ? 2.583 -23.229 5.043 1.00 165.53 50 PHE D N 1
ATOM 1487 C CA . PHE D 1 49 ? 2.297 -24.428 4.261 1.00 165.53 50 PHE D CA 1
ATOM 1488 C C . PHE D 1 49 ? 0.824 -24.497 3.882 1.00 165.53 50 PHE D C 1
ATOM 1489 O O . PHE D 1 49 ? 0.157 -25.500 4.132 1.00 165.53 50 PHE D O 1
ATOM 1497 N N . LEU E 1 1 ? -24.369 8.034 -9.328 1.00 154.53 2 LEU E N 1
ATOM 1498 C CA . LEU E 1 1 ? -23.177 7.227 -9.565 1.00 154.53 2 LEU E CA 1
ATOM 1499 C C . LEU E 1 1 ? -22.920 6.255 -8.417 1.00 154.53 2 LEU E C 1
ATOM 1500 O O . LEU E 1 1 ? -22.833 6.648 -7.256 1.00 154.53 2 LEU E O 1
ATOM 1505 N N . SER E 1 2 ? -22.816 4.972 -8.752 1.00 158.39 3 SER E N 1
ATOM 1506 C CA . SER E 1 2 ? -22.644 3.916 -7.754 1.00 158.39 3 SER E CA 1
ATOM 1507 C C . SER E 1 2 ? -21.806 2.799 -8.347 1.00 158.39 3 SER E C 1
ATOM 1508 O O . SER E 1 2 ? -22.321 1.742 -8.730 1.00 158.39 3 SER E O 1
ATOM 1511 N N . PRO E 1 3 ? -20.496 2.999 -8.445 1.00 156.33 4 PRO E N 1
ATOM 1512 C CA . PRO E 1 3 ? -19.628 1.938 -8.960 1.00 156.33 4 PRO E CA 1
ATOM 1513 C C . PRO E 1 3 ? -19.606 0.740 -8.030 1.00 156.33 4 PRO E C 1
ATOM 1514 O O . PRO E 1 3 ? -19.728 0.866 -6.810 1.00 156.33 4 PRO E O 1
ATOM 1518 N N . SER E 1 4 ? -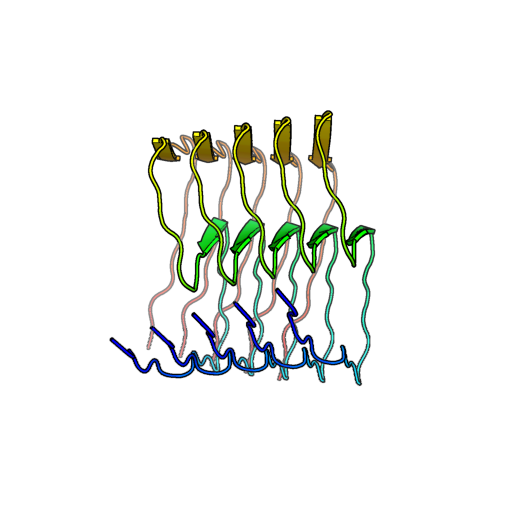19.444 -0.436 -8.624 1.00 154.58 5 SER E N 1
ATOM 1519 C CA . SER E 1 4 ? -19.339 -1.685 -7.883 1.00 154.58 5 SER E CA 1
ATOM 1520 C C . SER E 1 4 ? -17.991 -2.315 -8.191 1.00 154.58 5 SER E C 1
ATOM 1521 O O . SER E 1 4 ? -17.676 -2.568 -9.358 1.00 154.58 5 SER E O 1
ATOM 1524 N N . PHE E 1 5 ? -17.203 -2.567 -7.155 1.00 154.66 6 PHE E N 1
ATOM 1525 C CA . PHE E 1 5 ? -15.879 -3.148 -7.307 1.00 154.66 6 PHE E CA 1
ATOM 1526 C C . PHE E 1 5 ? -15.901 -4.597 -6.840 1.00 154.66 6 PHE E C 1
ATOM 1527 O O . PHE E 1 5 ? -16.846 -5.057 -6.196 1.00 154.66 6 PHE E O 1
ATOM 1535 N N . GLY E 1 6 ? -14.832 -5.321 -7.168 1.00 160.69 7 GLY E N 1
ATOM 1536 C CA . GLY E 1 6 ? -14.679 -6.701 -6.775 1.00 160.69 7 GLY E CA 1
ATOM 1537 C C . GLY E 1 6 ? -13.608 -6.861 -5.712 1.00 160.69 7 GLY E C 1
ATOM 1538 O O . GLY E 1 6 ? -12.812 -5.956 -5.449 1.00 160.69 7 GLY E O 1
ATOM 1539 N N . SER E 1 7 ? -13.605 -8.040 -5.103 1.00 163.68 8 SER E N 1
ATOM 1540 C CA . SER E 1 7 ? -12.641 -8.337 -4.061 1.00 163.68 8 SER E CA 1
ATOM 1541 C C . SER E 1 7 ? -11.249 -8.519 -4.658 1.00 163.68 8 SER E C 1
ATOM 1542 O O . SER E 1 7 ? -11.082 -8.842 -5.835 1.00 163.68 8 SER E O 1
ATOM 1545 N N . THR E 1 8 ? -10.238 -8.300 -3.826 1.00 164.75 9 THR E N 1
ATOM 1546 C CA . THR E 1 8 ? -8.847 -8.504 -4.202 1.00 164.75 9 THR E CA 1
ATOM 1547 C C . THR E 1 8 ? -8.345 -9.777 -3.543 1.00 164.75 9 THR E C 1
ATOM 1548 O O . THR E 1 8 ? -8.520 -9.972 -2.337 1.00 164.75 9 THR E O 1
ATOM 1552 N N . TRP E 1 9 ? -7.723 -10.641 -4.334 1.00 163.09 10 TRP E N 1
ATOM 1553 C CA . TRP E 1 9 ? -7.452 -12.002 -3.909 1.00 163.09 10 TRP E CA 1
ATOM 1554 C C . TRP E 1 9 ? -6.013 -12.377 -4.223 1.00 163.09 10 TRP E C 1
ATOM 1555 O O . TRP E 1 9 ? -5.429 -11.872 -5.184 1.00 163.09 10 TRP E O 1
ATOM 1566 N N . SER E 1 10 ? -5.448 -13.266 -3.410 1.00 154.67 11 SER E N 1
ATOM 1567 C CA . SER E 1 10 ? -4.097 -13.771 -3.624 1.00 154.67 11 SER E CA 1
ATOM 1568 C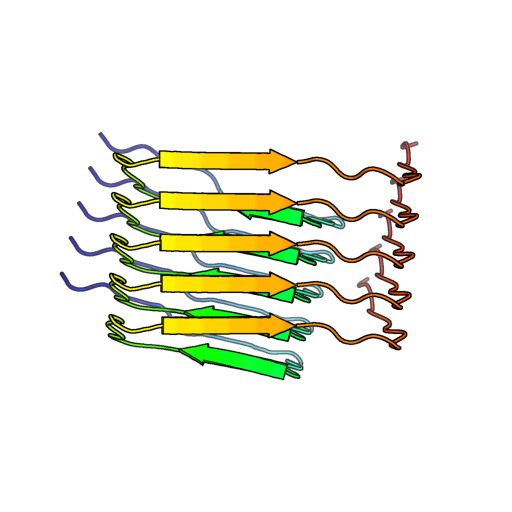 C . SER E 1 10 ? -3.952 -15.102 -2.908 1.00 154.67 11 SER E C 1
ATOM 1569 O O . SER E 1 10 ? -4.390 -15.242 -1.764 1.00 154.67 11 SER E O 1
ATOM 1572 N N . THR E 1 11 ? -3.341 -16.075 -3.578 1.00 152.55 12 THR E N 1
ATOM 1573 C CA . THR E 1 11 ? -3.081 -17.379 -2.984 1.00 152.55 12 THR E CA 1
ATOM 1574 C C . THR E 1 11 ? -1.606 -17.592 -2.672 1.00 152.55 12 THR E C 1
ATOM 1575 O O . THR E 1 11 ? -1.266 -18.116 -1.609 1.00 152.55 12 THR E O 1
ATOM 1579 N N . GLY E 1 12 ? -0.721 -17.197 -3.578 1.00 147.45 13 GLY E N 1
ATOM 1580 C CA . GLY E 1 12 ? 0.702 -17.321 -3.359 1.00 147.45 13 GLY E CA 1
ATOM 1581 C C . GLY E 1 12 ? 1.280 -16.101 -2.673 1.00 147.45 13 GLY E C 1
ATOM 1582 O O . GLY E 1 12 ? 0.572 -15.230 -2.167 1.00 147.45 13 GLY E O 1
ATOM 1583 N N . THR E 1 13 ? 2.608 -16.043 -2.670 1.00 144.24 14 THR E N 1
ATOM 1584 C CA . THR E 1 13 ? 3.308 -14.938 -2.034 1.00 144.24 14 THR E CA 1
ATOM 1585 C C . THR E 1 13 ? 3.008 -13.625 -2.743 1.00 144.24 14 THR E C 1
ATOM 1586 O O . THR E 1 13 ? 2.627 -13.604 -3.914 1.00 144.24 14 THR E O 1
ATOM 1590 N N . THR E 1 14 ? 3.163 -12.525 -2.013 1.00 135.72 15 THR E N 1
ATOM 1591 C CA . THR E 1 14 ? 2.901 -11.186 -2.528 1.00 135.72 15 THR E CA 1
ATOM 1592 C C . THR E 1 14 ? 3.875 -10.232 -1.857 1.00 135.72 15 THR E C 1
ATOM 1593 O O . THR E 1 14 ? 3.629 -9.779 -0.737 1.00 135.72 15 THR E O 1
ATOM 1597 N N . ASN E 1 15 ? 4.972 -9.928 -2.529 1.00 135.79 16 ASN E N 1
ATOM 1598 C CA . ASN E 1 15 ? 6.063 -9.164 -1.937 1.00 135.79 16 ASN E CA 1
ATOM 1599 C C . ASN E 1 15 ? 5.926 -7.705 -2.353 1.00 135.79 16 ASN E C 1
ATOM 1600 O O . ASN E 1 15 ? 6.724 -7.203 -3.145 1.00 135.79 16 ASN E O 1
ATOM 1605 N N . ALA E 1 16 ? 4.933 -7.017 -1.805 1.00 137.31 17 ALA E N 1
ATOM 1606 C CA . ALA E 1 16 ? 4.702 -5.608 -2.113 1.00 137.31 17 ALA E CA 1
ATOM 1607 C C . ALA E 1 16 ? 5.709 -4.799 -1.309 1.00 137.31 17 ALA E C 1
ATOM 1608 O O . ALA E 1 16 ? 5.448 -4.422 -0.166 1.00 137.31 17 ALA E O 1
ATOM 1610 N N . VAL E 1 17 ? 6.861 -4.522 -1.916 1.00 139.34 18 VAL E N 1
ATOM 1611 C CA . VAL E 1 17 ? 7.995 -4.014 -1.152 1.00 139.34 18 VAL E CA 1
ATOM 1612 C C . VAL E 1 17 ? 7.822 -2.536 -0.834 1.00 139.34 18 VAL E C 1
ATOM 1613 O O . VAL E 1 17 ? 7.797 -2.138 0.335 1.00 139.34 18 VAL E O 1
ATOM 1617 N N . GLU E 1 18 ? 7.712 -1.696 -1.861 1.00 139.63 19 GLU E N 1
ATOM 1618 C CA . GLU E 1 18 ? 7.881 -0.259 -1.652 1.00 139.63 19 GLU E CA 1
ATOM 1619 C C . GLU E 1 18 ? 6.912 0.493 -2.556 1.00 139.63 19 GLU E C 1
ATOM 1620 O O . GLU E 1 18 ? 7.259 0.828 -3.689 1.00 139.63 19 GLU E O 1
ATOM 1626 N N . ASP E 1 19 ? 5.729 0.804 -2.039 1.00 141.38 20 ASP E N 1
ATOM 1627 C CA . ASP E 1 19 ? 4.667 1.318 -2.891 1.00 141.38 20 ASP E CA 1
ATOM 1628 C C . ASP E 1 19 ? 3.651 2.079 -2.048 1.00 141.38 20 ASP E C 1
ATOM 1629 O O . ASP E 1 19 ? 3.815 2.241 -0.837 1.00 141.38 20 ASP E O 1
ATOM 1634 N N . SER E 1 20 ? 2.601 2.562 -2.708 1.00 140.92 21 SER E N 1
ATOM 1635 C CA . SER E 1 20 ? 1.576 3.384 -2.079 1.00 140.92 21 SER E CA 1
ATOM 1636 C C . SER E 1 20 ? 0.211 3.011 -2.634 1.00 140.92 21 SER E C 1
ATOM 1637 O O . SER E 1 20 ? 0.044 2.912 -3.853 1.00 140.92 21 SER E O 1
ATOM 1640 N N . PHE E 1 21 ? -0.761 2.815 -1.748 1.00 140.02 22 PHE E N 1
ATOM 1641 C CA . PHE E 1 21 ? -2.101 2.382 -2.126 1.00 140.02 22 PHE E CA 1
ATOM 1642 C C . PHE E 1 21 ? -3.115 3.437 -1.714 1.00 140.02 22 PHE E C 1
ATOM 1643 O O . PHE E 1 21 ? -2.936 4.111 -0.696 1.00 140.02 22 PHE E O 1
ATOM 1651 N N . PHE E 1 22 ? -4.174 3.577 -2.505 1.00 139.75 23 PHE E N 1
ATOM 1652 C CA . PHE E 1 22 ? -5.300 4.443 -2.185 1.00 139.75 23 PHE E CA 1
ATOM 1653 C C . PHE E 1 22 ? -6.581 3.696 -2.510 1.00 139.75 23 PHE E C 1
ATOM 1654 O O . PHE E 1 22 ? -6.585 2.821 -3.378 1.00 139.75 23 PHE E O 1
ATOM 1662 N N . GLN E 1 23 ? -7.659 4.030 -1.812 1.00 148.04 24 GLN E N 1
ATOM 1663 C CA . GLN E 1 23 ? -8.951 3.417 -2.070 1.00 148.04 24 GLN E CA 1
ATOM 1664 C C . GLN E 1 23 ? -10.050 4.332 -1.562 1.00 148.04 24 GLN E C 1
ATOM 1665 O O . GLN E 1 23 ? -9.893 4.982 -0.527 1.00 148.04 24 GLN E O 1
ATOM 1671 N N . GLY E 1 24 ? -11.158 4.384 -2.289 1.00 151.96 25 GLY E N 1
ATOM 1672 C CA . GLY E 1 24 ? -12.283 5.212 -1.904 1.00 151.96 25 GLY E CA 1
ATOM 1673 C C . GLY E 1 24 ? -12.202 6.601 -2.502 1.00 151.96 25 GLY E C 1
ATOM 1674 O O . GLY E 1 24 ? -11.258 6.966 -3.207 1.00 151.96 25 GLY E O 1
ATOM 1675 N N . ILE E 1 25 ? -13.228 7.390 -2.194 1.00 157.02 26 ILE E N 1
ATOM 1676 C CA . ILE E 1 25 ? -13.344 8.739 -2.737 1.00 157.02 26 ILE E CA 1
ATOM 1677 C C . ILE E 1 25 ? -12.172 9.575 -2.246 1.00 157.02 26 ILE E C 1
ATOM 1678 O O . ILE E 1 25 ? -12.045 9.847 -1.047 1.00 157.02 26 ILE E O 1
ATOM 1683 N N . THR E 1 26 ? -11.310 9.987 -3.170 1.00 162.14 27 THR E N 1
ATOM 1684 C CA . THR E 1 26 ? -10.096 10.733 -2.846 1.00 162.14 27 THR E CA 1
ATOM 1685 C C . THR E 1 26 ? -9.967 11.938 -3.768 1.00 162.14 27 THR E C 1
ATOM 1686 O O . THR E 1 26 ? -9.124 11.951 -4.674 1.00 162.14 27 THR E O 1
ATOM 1690 N N . PRO E 1 27 ? -10.794 12.965 -3.579 1.00 166.70 28 PRO E N 1
ATOM 1691 C CA . PRO E 1 27 ? -10.623 14.187 -4.374 1.00 166.70 28 PRO E CA 1
ATOM 1692 C C . PRO E 1 27 ? -9.281 14.830 -4.073 1.00 166.70 28 PRO E C 1
ATOM 1693 O O . PRO E 1 27 ? -8.813 14.831 -2.933 1.00 166.70 28 PRO E O 1
ATOM 1697 N N . VAL E 1 28 ? -8.662 15.385 -5.107 1.00 168.64 29 VAL E N 1
ATOM 1698 C CA . VAL E 1 28 ? -7.369 16.043 -4.985 1.00 168.64 29 VAL E CA 1
ATOM 1699 C C . VAL E 1 28 ? -7.428 17.399 -5.669 1.00 168.64 29 VAL E C 1
ATOM 1700 O O . VAL E 1 28 ? -7.943 17.521 -6.785 1.00 168.64 29 VAL E O 1
ATOM 1704 N N . ASN E 1 29 ? -6.928 18.420 -4.981 1.00 173.95 30 ASN E N 1
ATOM 1705 C CA . ASN E 1 29 ? -6.860 19.769 -5.518 1.00 173.95 30 ASN E CA 1
ATOM 1706 C C . ASN E 1 29 ? -5.497 20.416 -5.361 1.00 173.95 30 ASN E C 1
ATOM 1707 O O . ASN E 1 29 ? -5.194 21.352 -6.109 1.00 173.95 30 ASN E O 1
ATOM 1712 N N . GLY E 1 30 ? -4.672 19.958 -4.430 1.00 172.66 31 GLY E N 1
ATOM 1713 C CA . GLY E 1 30 ? -3.324 20.456 -4.270 1.00 172.66 31 GLY E CA 1
ATOM 1714 C C . GLY E 1 30 ? -2.370 19.804 -5.245 1.00 172.66 31 GLY E C 1
ATOM 1715 O O . GLY E 1 30 ? -2.667 19.632 -6.429 1.00 172.66 31 GLY E O 1
ATOM 1716 N N . THR E 1 31 ? -1.203 19.434 -4.732 1.00 171.70 32 THR E N 1
ATOM 1717 C CA . THR E 1 31 ? -0.169 18.804 -5.538 1.00 171.70 32 THR E CA 1
ATOM 1718 C C . THR E 1 31 ? 0.217 17.457 -4.945 1.00 171.70 32 THR E C 1
ATOM 1719 O O . THR E 1 31 ? 0.301 17.303 -3.724 1.00 171.70 32 THR E O 1
ATOM 1723 N N . MET E 1 32 ? 0.446 16.483 -5.819 1.00 171.09 33 MET E N 1
ATOM 1724 C CA . MET E 1 32 ? 0.980 15.184 -5.443 1.00 171.09 33 MET E CA 1
ATOM 1725 C C . MET E 1 32 ? 2.195 14.899 -6.309 1.00 171.09 33 MET E C 1
ATOM 1726 O O . MET E 1 32 ? 2.126 15.021 -7.536 1.00 171.09 33 MET E O 1
ATOM 1731 N N . LEU E 1 33 ? 3.300 14.520 -5.678 1.00 163.89 34 LEU E N 1
ATOM 1732 C CA . LEU E 1 33 ? 4.554 14.297 -6.379 1.00 163.89 34 LEU E CA 1
ATOM 1733 C C . LEU E 1 33 ? 5.044 12.887 -6.088 1.00 163.89 34 LEU E C 1
ATOM 1734 O O . LEU E 1 33 ? 5.060 12.457 -4.931 1.00 163.89 34 LEU E O 1
ATOM 1739 N N . PHE E 1 34 ? 5.443 12.176 -7.138 1.00 161.19 35 PHE E N 1
ATOM 1740 C CA . PHE E 1 34 ? 5.996 10.830 -7.028 1.00 161.19 35 PHE E CA 1
ATOM 1741 C C . PHE E 1 34 ? 7.268 10.796 -7.857 1.00 161.19 35 PHE E C 1
ATOM 1742 O O . PHE E 1 34 ? 7.210 10.919 -9.083 1.00 161.19 35 PHE E O 1
ATOM 1750 N N . GLN E 1 35 ? 8.412 10.629 -7.205 1.00 155.29 36 GLN E N 1
ATOM 1751 C CA . GLN E 1 35 ? 9.683 10.557 -7.912 1.00 155.29 36 GLN E CA 1
ATOM 1752 C C . GLN E 1 35 ? 10.514 9.425 -7.335 1.00 155.29 36 GLN E C 1
ATOM 1753 O O . GLN E 1 35 ? 10.536 9.224 -6.119 1.00 155.29 36 GLN E O 1
ATOM 1759 N N . ASN E 1 36 ? 11.179 8.680 -8.212 1.00 156.71 37 ASN E N 1
ATOM 1760 C CA . ASN E 1 36 ? 11.869 7.453 -7.848 1.00 156.71 37 ASN E CA 1
ATOM 1761 C C . ASN E 1 36 ? 13.208 7.406 -8.563 1.00 156.71 37 ASN E C 1
ATOM 1762 O O . ASN E 1 36 ? 13.257 7.526 -9.790 1.00 156.71 37 ASN E O 1
ATOM 1767 N N . PHE E 1 37 ? 14.287 7.228 -7.808 1.00 156.40 38 PHE E N 1
ATOM 1768 C CA . PHE E 1 37 ? 15.636 7.206 -8.371 1.00 156.40 38 PHE E CA 1
ATOM 1769 C C . PHE E 1 37 ? 16.622 6.468 -7.471 1.00 156.40 38 PHE E C 1
ATOM 1770 O O . PHE E 1 37 ? 17.514 7.073 -6.869 1.00 156.40 38 PHE E O 1
ATOM 1778 N N . PRO E 1 38 ? 16.505 5.145 -7.378 1.00 157.26 39 PRO E N 1
ATOM 1779 C CA . PRO E 1 38 ? 17.609 4.354 -6.824 1.00 157.26 39 PRO E CA 1
ATOM 1780 C C . PRO E 1 38 ? 18.780 4.379 -7.792 1.00 157.26 39 PRO E C 1
ATOM 1781 O O . PRO E 1 38 ? 18.590 4.360 -9.008 1.00 157.26 39 PRO E O 1
ATOM 1785 N N . HIS E 1 39 ? 20.000 4.425 -7.261 1.00 165.80 40 HIS E N 1
ATOM 1786 C CA . HIS E 1 39 ? 21.144 4.601 -8.142 1.00 165.80 40 HIS E CA 1
ATOM 1787 C C . HIS E 1 39 ? 22.330 3.685 -7.879 1.00 165.80 40 HIS E C 1
ATOM 1788 O O . HIS E 1 39 ? 23.418 3.966 -8.390 1.00 165.80 40 HIS E O 1
ATOM 1795 N N . HIS E 1 40 ? 22.181 2.629 -7.081 1.00 164.88 41 HIS E N 1
ATOM 1796 C CA . HIS E 1 40 ? 23.140 1.520 -7.135 1.00 164.88 41 HIS E CA 1
ATOM 1797 C C . HIS E 1 40 ? 22.393 0.273 -6.656 1.00 164.88 41 HIS E C 1
ATOM 1798 O O . HIS E 1 40 ? 22.348 -0.005 -5.458 1.00 164.88 41 HIS E O 1
ATOM 1805 N N . VAL E 1 41 ? 21.836 -0.475 -7.603 1.00 164.49 42 VAL E N 1
ATOM 1806 C CA . VAL E 1 41 ? 20.965 -1.603 -7.294 1.00 164.49 42 VAL E CA 1
ATOM 1807 C C . VAL E 1 41 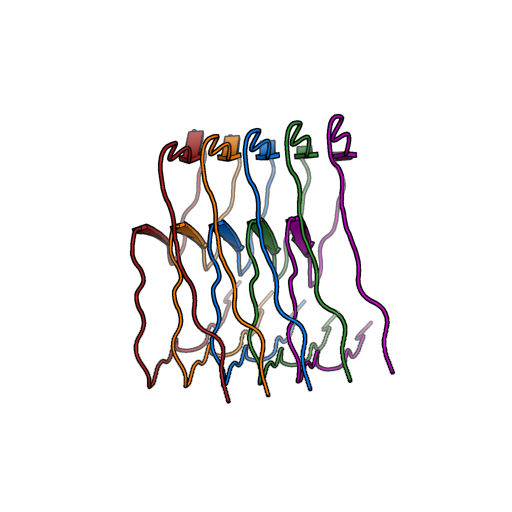? 21.151 -2.661 -8.372 1.00 164.49 42 VAL E C 1
ATOM 1808 O O . VAL E 1 41 ? 21.255 -2.337 -9.559 1.00 164.49 42 VAL E O 1
ATOM 1812 N N . ASN E 1 42 ? 21.182 -3.928 -7.962 1.00 164.73 43 ASN E N 1
ATOM 1813 C CA . ASN E 1 42 ? 21.320 -5.060 -8.879 1.00 164.73 43 ASN E CA 1
ATOM 1814 C C . ASN E 1 42 ? 20.221 -6.077 -8.596 1.00 164.73 43 ASN E C 1
ATOM 1815 O O . ASN E 1 42 ? 20.447 -7.089 -7.923 1.00 164.73 43 ASN E O 1
ATOM 1820 N N . PRO E 1 43 ? 19.012 -5.836 -9.096 1.00 163.52 44 PRO E N 1
ATOM 1821 C CA . PRO E 1 43 ? 17.901 -6.745 -8.805 1.00 163.52 44 PRO E CA 1
ATOM 1822 C C . PRO E 1 43 ? 18.005 -8.033 -9.602 1.00 163.52 44 PRO E C 1
ATOM 1823 O O . PRO E 1 43 ? 18.694 -8.106 -10.621 1.00 163.52 44 PRO E O 1
ATOM 1827 N N . VAL E 1 44 ? 17.299 -9.058 -9.128 1.00 157.05 45 VAL E N 1
ATOM 1828 C CA . VAL E 1 44 ? 17.057 -10.268 -9.904 1.00 157.05 45 VAL E CA 1
ATOM 1829 C C . VAL E 1 44 ? 15.590 -10.649 -9.756 1.00 157.05 45 VAL E C 1
ATOM 1830 O O . VAL E 1 44 ? 14.999 -10.484 -8.684 1.00 157.05 45 VAL E O 1
ATOM 1834 N N . PHE E 1 45 ? 14.993 -11.128 -10.845 1.00 155.89 46 PHE E N 1
ATOM 1835 C CA . PHE E 1 45 ? 13.595 -11.539 -10.868 1.00 155.89 46 PHE E CA 1
ATOM 1836 C C . PHE E 1 45 ? 13.500 -12.925 -11.484 1.00 155.89 46 PHE E C 1
ATOM 1837 O O . PHE E 1 45 ? 14.255 -13.251 -12.405 1.00 155.89 46 PHE E O 1
ATOM 1845 N N . GLY E 1 46 ? 12.566 -13.731 -10.990 1.00 160.26 47 GLY E N 1
ATOM 1846 C CA . GLY E 1 46 ? 12.471 -15.115 -11.406 1.00 160.26 47 GLY E CA 1
ATOM 1847 C C . GLY E 1 46 ? 11.380 -15.372 -12.431 1.00 160.26 47 GLY E C 1
ATOM 1848 O O . GLY E 1 46 ? 10.360 -14.693 -12.467 1.00 160.26 47 GLY E O 1
ATOM 1849 N N . GLY E 1 47 ? 11.617 -16.373 -13.269 1.00 164.92 48 GLY E N 1
ATOM 1850 C CA . GLY E 1 47 ? 10.654 -16.828 -14.252 1.00 164.92 48 GLY E CA 1
ATOM 1851 C C . GLY E 1 47 ? 9.725 -17.884 -13.698 1.00 164.92 48 GLY E C 1
ATOM 1852 O O . GLY E 1 47 ? 9.575 -18.036 -12.482 1.00 164.92 48 GLY E O 1
ATOM 1853 N N . THR E 1 48 ? 9.077 -18.618 -14.599 1.00 167.84 49 THR E N 1
ATOM 1854 C CA . THR E 1 48 ? 8.145 -19.665 -14.198 1.00 167.84 49 THR E CA 1
ATOM 1855 C C . THR E 1 48 ? 8.373 -20.895 -15.064 1.00 167.84 49 THR E C 1
ATOM 1856 O O . THR E 1 48 ? 9.005 -20.829 -16.119 1.00 167.84 49 THR E O 1
ATOM 1860 N N . PHE E 1 49 ? 7.841 -22.023 -14.599 1.00 167.60 50 PHE E N 1
ATOM 1861 C CA . PHE E 1 49 ? 7.838 -23.255 -15.381 1.00 167.60 50 PHE E CA 1
ATOM 1862 C C . PHE E 1 49 ? 6.419 -23.660 -15.759 1.00 167.60 50 PHE E C 1
ATOM 1863 O O . PHE E 1 49 ? 6.000 -24.789 -15.509 1.00 167.60 50 PHE E O 1
#

Radius of gyration: 18.39 Å; Cα contacts (8 Å, |Δi|>4): 734; chains: 5; bounding box: 46×45×34 Å

Solvent-accessible surface area: 12556 Å² total; per-residue (Å²): 88,53,1,53,16,22,37,60,68,14,60,8,2,30,0,8,21,15,11,8,53,11,42,0,10,10,40,4,79,12,61,7,52,15,29,19,46,14,53,80,16,76,17,56,14,17,20,22,150,83,52,1,52,16,22,34,61,68,15,60,20,41,28,30,8,38,22,11,8,51,12,43,3,30,9,37,3,78,12,60,7,51,15,29,19,47,15,54,81,17,77,17,56,16,16,22,12,153,93,54,12,53,20,22,35,62,66,13,57,4,0,28,0,9,22,13,11,7,52,11,43,0,10,11,39,4,81,12,62,8,52,14,29,26,46,15,55,79,17,75,17,56,54,38,26,53,151,134,78,34,66,68,31,76,112,128,57,97,31,74,73,73,47,105,110,50,43,120,61,141,30,130,40,84,18,109,46,114,53,109,39,80,41,98,50,93,141,62,118,35,120,29,46,38,34,207,166,81,57,96,110,60,66,89,151,29,91,22,32,54,34,22,43,56,50,38,93,78,68,22,39,46,63,76,121,29,88,65,81,116,71,106,98,71,114,110,48,103,66,77,154,44,59,101,204